Protein AF-0000000074714941 (afdb_homodimer)

Organism: Acropora cervicornis (NCBI:txid6130)

Secondary structure (DSSP, 8-state):
--HHHHHHHHHTHHHHHHH-S-HHHHHHH-TTT--HHHHHHHHHHHHHH-HHHHHHHHHHHHHTS-TTHHHHHHHHHHSTTT--HHHHHHHHHHHHHHHHHHHHHHHHHS----------HHHHHHHHHHHHHHT-/--HHHHHHHHHTHHHHHHH-S-HHHHHHH-TTT--HHHHHHHHHHHHHH-HHHHHHHHHHHHHTS-TTHHHHHHHHHHSTTT--HHHHHHHHHHHHHHHHHHHHHHHHHT----------HHHHHHHHHHHHHHT-

Radius of gyration: 30.55 Å; Cα contacts (8 Å, |Δi|>4): 232; chains: 2; bounding box: 72×49×111 Å

Nearest PDB structures (foldseek):
  5wve-assembly1_Y  TM=8.422E-01  e=6.288E-03  Homo sapiens
  5juy-assembly1_O  TM=8.309E-01  e=5.946E-03  Homo sapiens
  2lwe-assembly1_A  TM=8.256E-01  e=2.032E-02  Homo sapiens
  6bzh-assembly1_D  TM=7.801E-01  e=2.540E-02  Mus musculus
  4p4h-assembly1_C  TM=7.551E-01  e=2.149E-02  Homo sapiens

Foldseek 3Di:
DDPLLLVLCVVCLVVQLVPFQAVLVLVVQQCVWDPPVLSVVLVVCCVVPNSNRSSSSVSVSLSVTDPCSSVSSLVSCCDPVNVNPVVSVSSVVSSVVVVVVVVVVVVVVPPDPDPPDPPPVVVVVVVVVVVVVVVD/DDPLLLVLCVVCLVVQLVPFQAVLVLVVQQCVWDPPVLSVVLVVCCVVPNSNRSSSSVSVSLSVTDPCSSVSSLVSCCDPVNVNPVVSVSSVVSSVVVVVVVVV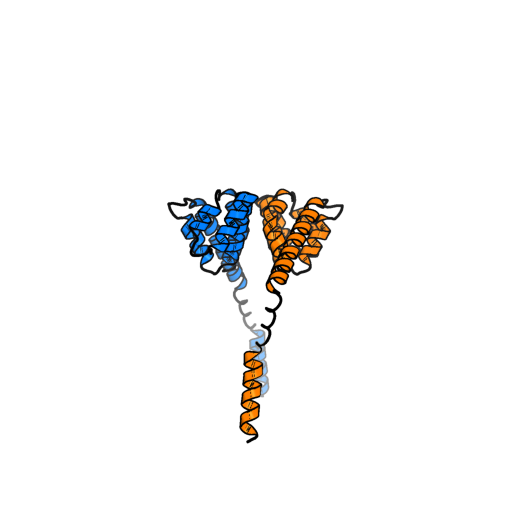VVVVVPPDPDPPPPPPVVVVVVVVVVVVVVVD

Sequence (272 aa):
MDQIHKKVLSNKTVVIMQRITNPYVLSGYLSKVFTALDKEEIEAKYKQSGATVATQHLIHLLEKRGPRAFPEFIKVLNDNTVRYEDLAFELQNEERRLRGQSDMKRARGLSPPAPKEPMTEEESRAIHHLHHIQLFMDQIHKKVLSNKTVVIMQRITNPYVLSGYLSKVFTALDKEEIEAKYKQSGATVATQHLIHLLEKRGPRAFPEFIKVLNDNTVRYEDLAFELQNEERRLRGQSDMKRARGLSPPAPKEPMTEEESRAIHHLHHIQLF

InterPro domains:
  IPR011029 Death-like domain superfamily [G3DSA:1.10.533.10] (1-106)
  IPR011029 Death-like domain superfamily [SSF47986] (1-100)
  IPR031964 Caspase recruitment domain [PF16739] (2-93)

Solvent-accessible surface area (backbone atoms only — not comparable to full-atom values): 14867 Å² total; per-residue (Å²): 72,52,67,65,58,47,50,36,48,63,74,38,42,66,59,49,32,72,64,49,73,51,46,45,67,54,43,63,72,34,58,91,68,39,51,73,70,52,42,49,50,31,38,53,35,28,75,73,63,32,34,49,56,14,30,49,48,47,51,55,55,49,56,71,30,54,67,61,34,61,61,51,50,40,53,46,26,53,30,80,88,67,62,34,45,68,57,32,48,51,50,52,50,47,41,50,51,52,50,51,50,48,49,47,52,51,52,62,68,55,57,70,75,73,73,76,73,73,79,52,66,63,59,56,46,48,53,50,50,56,57,56,56,67,74,104,72,52,68,66,59,47,47,37,49,63,74,36,43,67,61,49,32,73,65,47,74,51,45,45,66,54,43,64,72,34,57,91,68,39,53,74,68,53,44,49,51,31,37,52,34,29,75,73,64,31,34,50,55,13,30,49,49,48,52,54,54,48,55,71,31,53,67,62,33,60,61,50,51,41,53,47,26,53,30,81,88,65,61,34,44,68,58,33,49,53,49,52,51,46,42,50,53,52,50,50,51,49,49,47,52,50,53,60,68,54,56,70,75,73,72,75,71,76,78,53,67,64,60,57,47,49,53,52,53,55,57,55,59,68,74,104

pLDDT: mean 84.55, std 18.84, range [32.53, 98.69]

Structure (mmCIF, N/CA/C/O backbone):
data_AF-0000000074714941-model_v1
#
loop_
_entity.id
_entity.type
_entity.pdbx_description
1 polymer 'Caspase recruitment domain-containing protein'
#
loop_
_atom_site.group_PDB
_atom_site.id
_atom_site.type_symbol
_atom_site.label_atom_id
_atom_site.label_alt_id
_atom_site.label_comp_id
_atom_site.label_asym_id
_atom_site.label_entity_id
_atom_site.label_seq_id
_atom_site.pdbx_PDB_ins_code
_atom_site.Cartn_x
_atom_site.Cartn_y
_atom_site.Cartn_z
_atom_site.occupancy
_atom_site.B_iso_or_equiv
_atom_site.auth_seq_id
_atom_site.auth_comp_id
_atom_site.auth_asym_id
_atom_site.auth_atom_id
_atom_site.pdbx_PDB_model_num
ATOM 1 N N . MET A 1 1 ? -10.93 -9.156 -1.619 1 87.5 1 MET A N 1
ATOM 2 C CA . MET A 1 1 ? -10.008 -10 -0.866 1 87.5 1 MET A CA 1
ATOM 3 C C . MET A 1 1 ? -10.273 -9.898 0.632 1 87.5 1 MET A C 1
ATOM 5 O O . MET A 1 1 ? -10.727 -8.859 1.117 1 87.5 1 MET A O 1
ATOM 9 N N . ASP A 1 2 ? -10.031 -11.148 1.336 1 90.19 2 ASP A N 1
ATOM 10 C CA . ASP A 1 2 ? -10.188 -11.18 2.787 1 90.19 2 ASP A CA 1
ATOM 11 C C . ASP A 1 2 ? -9.328 -10.117 3.459 1 90.19 2 ASP A C 1
ATOM 13 O O . ASP A 1 2 ? -8.188 -9.875 3.051 1 90.19 2 ASP A O 1
ATOM 17 N N . GLN A 1 3 ? -9.859 -9.578 4.52 1 90 3 GLN A N 1
ATOM 18 C CA . GLN A 1 3 ? -9.195 -8.477 5.215 1 90 3 GLN A CA 1
ATOM 19 C C . GLN A 1 3 ? -7.828 -8.898 5.738 1 90 3 GLN A C 1
ATOM 21 O O . GLN A 1 3 ? -6.887 -8.102 5.75 1 90 3 GLN A O 1
ATOM 26 N N . ILE A 1 4 ? -7.738 -10.117 6.152 1 93.94 4 ILE A N 1
ATOM 27 C CA . ILE A 1 4 ? -6.477 -10.586 6.715 1 93.94 4 ILE A CA 1
ATOM 28 C C . ILE A 1 4 ? -5.402 -10.617 5.629 1 93.94 4 ILE A C 1
ATOM 30 O O . ILE A 1 4 ? -4.242 -10.289 5.887 1 93.94 4 ILE A O 1
ATOM 34 N N . HIS A 1 5 ? -5.777 -10.977 4.461 1 96.31 5 HIS A N 1
ATOM 35 C CA . HIS A 1 5 ? -4.824 -11.047 3.357 1 96.31 5 HIS A CA 1
ATOM 36 C C . HIS A 1 5 ? -4.387 -9.648 2.922 1 96.31 5 HIS A C 1
ATOM 38 O O . HIS A 1 5 ? -3.217 -9.43 2.604 1 96.31 5 HIS A O 1
ATOM 44 N N . LYS A 1 6 ? -5.297 -8.742 2.963 1 92.12 6 LYS A N 1
ATOM 45 C CA . LYS A 1 6 ? -4.945 -7.352 2.682 1 92.12 6 LYS A CA 1
ATOM 46 C C . LYS A 1 6 ? -3.939 -6.824 3.697 1 92.12 6 LYS A C 1
ATOM 48 O O . LYS A 1 6 ? -3 -6.113 3.336 1 92.12 6 LYS A O 1
ATOM 53 N N . LYS A 1 7 ? -4.148 -7.211 4.898 1 91.25 7 LYS A N 1
ATOM 54 C CA . LYS A 1 7 ? -3.248 -6.773 5.961 1 91.25 7 LYS A CA 1
ATOM 55 C C . LYS A 1 7 ? -1.862 -7.387 5.793 1 91.25 7 LYS A C 1
ATOM 57 O O . LYS A 1 7 ? -0.85 -6.723 6.023 1 91.25 7 LYS A O 1
ATOM 62 N N . VAL A 1 8 ? -1.855 -8.617 5.418 1 95.62 8 VAL A N 1
ATOM 63 C CA . VAL A 1 8 ? -0.574 -9.273 5.168 1 95.62 8 VAL A CA 1
ATOM 64 C C . VAL A 1 8 ? 0.184 -8.516 4.078 1 95.62 8 VAL A C 1
ATOM 66 O O . VAL A 1 8 ? 1.365 -8.203 4.238 1 95.62 8 VAL A O 1
ATOM 69 N N . LEU A 1 9 ? -0.499 -8.227 2.967 1 95 9 LEU A N 1
ATOM 70 C CA . LEU A 1 9 ? 0.129 -7.551 1.835 1 95 9 LEU A CA 1
ATOM 71 C C . LEU A 1 9 ? 0.59 -6.148 2.225 1 95 9 LEU A C 1
ATOM 73 O O . LEU A 1 9 ? 1.704 -5.742 1.886 1 95 9 LEU A O 1
ATOM 77 N N . SER A 1 10 ? -0.259 -5.512 2.957 1 89.62 10 SER A N 1
ATOM 78 C CA . SER A 1 10 ? 0.081 -4.16 3.389 1 89.62 10 SER A CA 1
ATOM 79 C C . SER A 1 10 ? 1.291 -4.164 4.316 1 89.62 10 SER A C 1
ATOM 81 O O . SER A 1 10 ? 2.182 -3.32 4.188 1 89.62 10 SER A O 1
ATOM 83 N N . ASN A 1 11 ? 1.375 -5.109 5.191 1 90.19 11 ASN A N 1
ATOM 84 C CA . ASN A 1 11 ? 2.469 -5.207 6.152 1 90.19 11 ASN A CA 1
ATOM 85 C C . ASN A 1 11 ? 3.779 -5.59 5.473 1 90.19 11 ASN A C 1
ATOM 87 O O . ASN A 1 11 ? 4.859 -5.238 5.953 1 90.19 11 ASN A O 1
ATOM 91 N N . LYS A 1 12 ? 3.617 -6.273 4.391 1 94.75 12 LYS A N 1
ATOM 92 C CA . LYS A 1 12 ? 4.82 -6.875 3.824 1 94.75 12 LYS A CA 1
ATOM 93 C C . LYS A 1 12 ? 5.168 -6.246 2.477 1 94.75 12 LYS A C 1
ATOM 95 O O . LYS A 1 12 ? 6.008 -6.77 1.741 1 94.75 12 LYS A O 1
ATOM 100 N N . THR A 1 13 ? 4.492 -5.145 2.238 1 94.25 13 THR A N 1
ATOM 101 C CA . THR A 1 13 ? 4.672 -4.477 0.953 1 94.25 13 THR A CA 1
ATOM 102 C C . THR A 1 13 ? 6.148 -4.195 0.692 1 94.25 13 THR A C 1
ATOM 104 O O . THR A 1 13 ? 6.66 -4.473 -0.395 1 94.25 13 THR A O 1
ATOM 107 N N . VAL A 1 14 ? 6.879 -3.742 1.674 1 93.69 14 VAL A N 1
ATOM 108 C CA . VAL A 1 14 ? 8.281 -3.375 1.521 1 93.69 14 VAL A CA 1
ATOM 109 C C . VAL A 1 14 ? 9.117 -4.625 1.237 1 93.69 14 VAL A C 1
ATOM 111 O O . VAL A 1 14 ? 9.992 -4.609 0.369 1 93.69 14 VAL A O 1
ATOM 114 N N . VAL A 1 15 ? 8.844 -5.672 1.921 1 95.19 15 VAL A N 1
ATOM 115 C CA . VAL A 1 15 ? 9.562 -6.93 1.729 1 95.19 15 VAL A CA 1
ATOM 116 C C . VAL A 1 15 ? 9.328 -7.449 0.314 1 95.19 15 VAL A C 1
ATOM 118 O O . VAL A 1 15 ? 10.266 -7.898 -0.354 1 95.19 15 VAL A O 1
ATOM 121 N N . ILE A 1 16 ? 8.094 -7.371 -0.138 1 97.75 16 ILE A N 1
ATOM 122 C CA . ILE A 1 16 ? 7.734 -7.84 -1.471 1 97.75 16 ILE A CA 1
ATOM 123 C C . ILE A 1 16 ? 8.453 -7.004 -2.525 1 97.75 16 ILE A C 1
ATOM 125 O O . ILE A 1 16 ? 9.07 -7.551 -3.443 1 97.75 16 ILE A O 1
ATOM 129 N N . MET A 1 17 ? 8.398 -5.781 -2.301 1 96.19 17 MET A N 1
ATOM 130 C CA . MET A 1 17 ? 9.031 -4.859 -3.244 1 96.19 17 MET A CA 1
ATOM 131 C C . MET A 1 17 ? 10.539 -5.082 -3.299 1 96.19 17 MET A C 1
ATOM 133 O O . MET A 1 17 ? 11.156 -4.93 -4.355 1 96.19 17 MET A O 1
ATOM 137 N N . GLN A 1 18 ? 11.18 -5.449 -2.219 1 94.44 18 GLN A N 1
ATOM 138 C CA . GLN A 1 18 ? 12.617 -5.66 -2.139 1 94.44 18 GLN A CA 1
ATOM 139 C C . GLN A 1 18 ? 13.023 -6.98 -2.785 1 94.44 18 GLN A C 1
ATOM 141 O O . GLN A 1 18 ? 14.141 -7.121 -3.285 1 94.44 18 GLN A O 1
ATOM 146 N N . ARG A 1 19 ? 12.117 -7.898 -2.865 1 96.19 19 ARG A N 1
ATOM 147 C CA . ARG A 1 19 ? 12.484 -9.25 -3.279 1 96.19 19 ARG A CA 1
ATOM 148 C C . ARG A 1 19 ? 12.109 -9.492 -4.738 1 96.19 19 ARG A C 1
ATOM 150 O O . ARG A 1 19 ? 12.836 -10.18 -5.461 1 96.19 19 ARG A O 1
ATOM 157 N N . ILE A 1 20 ? 11.008 -8.984 -5.133 1 97.25 20 ILE A N 1
ATOM 158 C CA . ILE A 1 20 ? 10.555 -9.227 -6.496 1 97.25 20 ILE A CA 1
ATOM 159 C C . ILE A 1 20 ? 11.336 -8.352 -7.465 1 97.25 20 ILE A C 1
ATOM 161 O O . ILE A 1 20 ? 11.258 -7.121 -7.402 1 97.25 20 ILE A O 1
ATOM 165 N N . THR A 1 21 ? 12.008 -9 -8.398 1 94.88 21 THR A N 1
ATOM 166 C CA . THR A 1 21 ? 12.898 -8.266 -9.289 1 94.88 21 THR A CA 1
ATOM 167 C C . THR A 1 21 ? 12.234 -8.023 -10.641 1 94.88 21 THR A C 1
ATOM 169 O O . THR A 1 21 ? 12.625 -7.117 -11.375 1 94.88 21 THR A O 1
ATOM 172 N N . ASN A 1 22 ? 11.273 -8.859 -11.031 1 96.69 22 ASN A N 1
ATOM 173 C CA . ASN A 1 22 ? 10.586 -8.68 -12.305 1 96.69 22 ASN A CA 1
ATOM 174 C C . ASN A 1 22 ? 9.086 -8.922 -12.18 1 96.69 22 ASN A C 1
ATOM 176 O O . ASN A 1 22 ? 8.594 -10 -12.523 1 96.69 22 ASN A O 1
ATOM 180 N N . PRO A 1 23 ? 8.32 -7.863 -11.758 1 97.69 23 PRO A N 1
ATOM 181 C CA . PRO A 1 23 ? 6.879 -7.992 -11.539 1 97.69 23 PRO A CA 1
ATOM 182 C C . PRO A 1 23 ? 6.113 -8.32 -12.82 1 97.69 23 PRO A C 1
ATOM 184 O O . PRO A 1 23 ? 5.051 -8.945 -12.766 1 97.69 23 PRO A O 1
ATOM 187 N N . TYR A 1 24 ? 6.688 -7.93 -13.93 1 97.06 24 TYR A N 1
ATOM 188 C CA . TYR A 1 24 ? 6.023 -8.242 -15.195 1 97.06 24 TYR A CA 1
ATOM 189 C C . TYR A 1 24 ? 6.023 -9.742 -15.453 1 97.06 24 TYR A C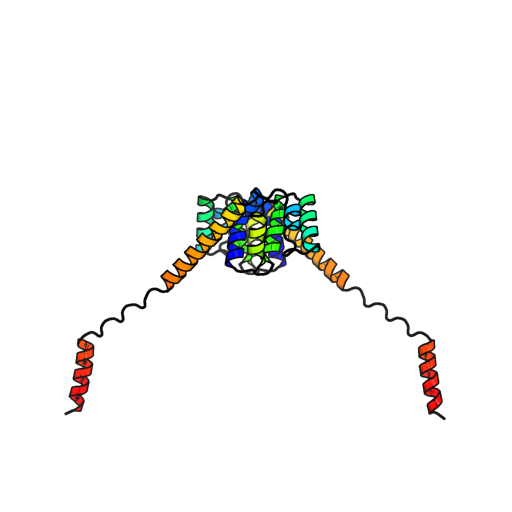 1
ATOM 191 O O . TYR A 1 24 ? 4.984 -10.328 -15.766 1 97.06 24 TYR A O 1
ATOM 199 N N . VAL A 1 25 ? 7.152 -10.375 -15.383 1 96.75 25 VAL A N 1
ATOM 200 C CA . VAL A 1 25 ? 7.254 -11.82 -15.57 1 96.75 25 VAL A CA 1
ATOM 201 C C . VAL A 1 25 ? 6.379 -12.539 -14.539 1 96.75 25 VAL A C 1
ATOM 203 O O . VAL A 1 25 ? 5.66 -13.484 -14.883 1 96.75 25 VAL A O 1
ATOM 206 N N . LEU A 1 26 ? 6.438 -12.102 -13.312 1 98 26 LEU A N 1
ATOM 207 C CA . LEU A 1 26 ? 5.637 -12.711 -12.258 1 98 26 LEU A CA 1
ATOM 208 C C . LEU A 1 26 ? 4.148 -12.617 -12.586 1 98 26 LEU A C 1
ATOM 210 O O . LEU A 1 26 ? 3.408 -13.586 -12.383 1 98 26 LEU A O 1
ATOM 214 N N . SER A 1 27 ? 3.689 -11.461 -13.07 1 98.06 27 SER A N 1
ATOM 215 C CA . SER A 1 27 ? 2.281 -11.281 -13.398 1 98.06 27 SER A CA 1
ATOM 216 C C . SER A 1 27 ? 1.831 -12.266 -14.469 1 98.06 27 SER A C 1
ATOM 218 O O . SER A 1 27 ? 0.665 -12.664 -14.5 1 98.06 27 SER A O 1
ATOM 220 N N . GLY A 1 28 ? 2.762 -12.617 -15.305 1 97.25 28 GLY A N 1
ATOM 221 C CA . GLY A 1 28 ? 2.471 -13.617 -16.312 1 97.25 28 GLY A CA 1
ATOM 222 C C . GLY A 1 28 ? 2.047 -14.953 -15.734 1 97.25 28 GLY A C 1
ATOM 223 O O . GLY A 1 28 ? 1.239 -15.672 -16.328 1 97.25 28 GLY A O 1
ATOM 224 N N . TYR A 1 29 ? 2.572 -15.305 -14.633 1 97.31 29 TYR A N 1
ATOM 225 C CA . TYR A 1 29 ? 2.244 -16.562 -13.961 1 97.31 29 TYR A CA 1
ATOM 226 C C . TYR A 1 29 ? 0.931 -16.438 -13.195 1 97.31 29 TYR A C 1
ATOM 228 O O . TYR A 1 29 ? 0.359 -17.438 -12.773 1 97.31 29 TYR A O 1
ATOM 236 N N . LEU A 1 30 ? 0.403 -15.227 -13.062 1 97.62 30 LEU A N 1
ATOM 237 C CA . LEU A 1 30 ? -0.808 -14.961 -12.289 1 97.62 30 LEU A CA 1
ATOM 238 C C . LEU A 1 30 ? -1.99 -14.695 -13.219 1 97.62 30 LEU A C 1
ATOM 240 O O . LEU A 1 30 ? -2.768 -13.766 -12.984 1 97.62 30 LEU A O 1
ATOM 244 N N . SER A 1 31 ? -2.152 -15.516 -14.18 1 96.25 31 SER A N 1
ATOM 245 C CA . SER A 1 31 ? -3.174 -15.328 -15.203 1 96.25 31 SER A CA 1
ATOM 246 C C . SER A 1 31 ? -4.57 -15.578 -14.648 1 96.25 31 SER A C 1
ATOM 248 O O . SER A 1 31 ? -5.562 -15.094 -15.195 1 96.25 31 SER A O 1
ATOM 250 N N . LYS A 1 32 ? -4.656 -16.281 -13.586 1 96.69 32 LYS A N 1
ATOM 251 C CA . LYS A 1 32 ? -5.941 -16.516 -12.938 1 96.69 32 LYS A CA 1
ATOM 252 C C . LYS A 1 32 ? -6.395 -15.297 -12.141 1 96.69 32 LYS A C 1
ATOM 254 O O . LYS A 1 32 ? -7.566 -15.188 -11.773 1 96.69 32 LYS A O 1
ATOM 259 N N . VAL A 1 33 ? -5.516 -14.43 -11.906 1 97.56 33 VAL A N 1
ATOM 260 C CA . VAL A 1 33 ? -5.773 -13.289 -11.031 1 97.56 33 VAL A CA 1
ATOM 261 C C . VAL A 1 33 ? -5.789 -12.008 -11.859 1 97.56 33 VAL A C 1
ATOM 263 O O . VAL A 1 33 ? -6.637 -11.133 -11.648 1 97.56 33 VAL A O 1
ATOM 266 N N . PHE A 1 34 ? -4.84 -11.93 -12.766 1 97.88 34 PHE A N 1
ATOM 267 C CA . PHE A 1 34 ? -4.668 -10.711 -13.539 1 97.88 34 PHE A CA 1
ATOM 268 C C . PHE A 1 34 ? -5.148 -10.898 -14.969 1 97.88 34 PHE A C 1
ATOM 270 O O . PHE A 1 34 ? -4.863 -11.922 -15.594 1 97.88 34 PHE A O 1
ATOM 277 N N . THR A 1 35 ? -5.812 -9.906 -15.453 1 97.12 35 THR A N 1
ATOM 278 C CA . THR A 1 35 ? -6.199 -9.883 -16.859 1 97.12 35 THR A CA 1
ATOM 279 C C . THR A 1 35 ? -5.035 -9.422 -17.734 1 97.12 35 THR A C 1
ATOM 281 O O . THR A 1 35 ? -3.984 -9.031 -17.219 1 97.12 35 THR A O 1
ATOM 284 N N . ALA A 1 36 ? -5.266 -9.5 -19.109 1 97.44 36 ALA A N 1
ATOM 285 C CA . ALA A 1 36 ? -4.258 -9.008 -20.047 1 97.44 36 ALA A CA 1
ATOM 286 C C . ALA A 1 36 ? -4.016 -7.512 -19.859 1 97.44 36 ALA A C 1
ATOM 288 O O . ALA A 1 36 ? -2.879 -7.043 -19.969 1 97.44 36 ALA A O 1
ATOM 289 N N . LEU A 1 37 ? -5.066 -6.801 -19.594 1 96.56 37 LEU A N 1
ATOM 290 C CA . LEU A 1 37 ? -4.953 -5.363 -19.391 1 96.56 37 LEU A CA 1
ATOM 291 C C . LEU A 1 37 ? -4.137 -5.055 -18.141 1 96.56 37 LEU A C 1
ATOM 293 O O . LEU A 1 37 ? -3.314 -4.137 -18.141 1 96.56 37 LEU A O 1
ATOM 297 N N . ASP A 1 38 ? -4.352 -5.828 -17.078 1 97.38 38 ASP A N 1
ATOM 298 C CA . ASP A 1 38 ? -3.576 -5.664 -15.852 1 97.38 38 ASP A CA 1
ATOM 299 C C . ASP A 1 38 ? -2.086 -5.859 -16.109 1 97.38 38 ASP A C 1
ATOM 301 O O . ASP A 1 38 ? -1.26 -5.062 -15.656 1 97.38 38 ASP A O 1
ATOM 305 N N . LYS A 1 39 ? -1.793 -6.863 -16.797 1 98.31 39 LYS A N 1
ATOM 306 C CA . LYS A 1 39 ? -0.403 -7.211 -17.078 1 98.31 39 LYS A CA 1
ATOM 307 C C . LYS A 1 39 ? 0.278 -6.133 -17.906 1 98.31 39 LYS A C 1
ATOM 309 O O . LYS A 1 39 ? 1.454 -5.828 -17.703 1 98.31 39 LYS A O 1
ATOM 314 N N . GLU A 1 40 ? -0.426 -5.621 -18.812 1 98 40 GLU A N 1
ATOM 315 C CA . GLU A 1 40 ? 0.101 -4.527 -19.625 1 98 40 GLU A CA 1
ATOM 316 C C . GLU A 1 40 ? 0.411 -3.307 -18.766 1 98 40 GLU A C 1
ATOM 318 O O . GLU A 1 40 ? 1.421 -2.633 -18.984 1 98 40 GLU A O 1
ATOM 323 N N . GLU A 1 41 ? -0.495 -3.084 -17.906 1 96.38 41 GLU A N 1
ATOM 324 C CA . GLU A 1 41 ? -0.294 -1.962 -17 1 96.38 41 GLU A CA 1
ATOM 325 C C . GLU A 1 41 ? 0.947 -2.166 -16.141 1 96.38 41 GLU A C 1
ATOM 327 O O . GLU A 1 41 ? 1.728 -1.235 -15.93 1 96.38 41 GLU A O 1
ATOM 332 N N . ILE A 1 42 ? 1.16 -3.334 -15.555 1 98.12 42 ILE A N 1
ATOM 333 C CA . ILE A 1 42 ? 2.32 -3.662 -14.734 1 98.12 42 ILE A CA 1
ATOM 334 C C . ILE A 1 42 ? 3.596 -3.529 -15.562 1 98.12 42 ILE A C 1
ATOM 336 O O . ILE A 1 42 ? 4.594 -2.979 -15.094 1 98.12 42 ILE A O 1
ATOM 340 N N . GLU A 1 43 ? 3.516 -3.99 -16.797 1 98.25 43 GLU A N 1
ATOM 341 C CA . GLU A 1 43 ? 4.656 -3.885 -17.703 1 98.25 43 GLU A CA 1
ATOM 342 C C . GLU A 1 43 ? 5.023 -2.426 -17.969 1 98.25 43 GLU A C 1
ATOM 344 O O . GLU A 1 43 ? 6.199 -2.061 -17.938 1 98.25 43 GLU A O 1
ATOM 349 N N . ALA A 1 44 ? 4.012 -1.648 -18.281 1 97.5 44 ALA A N 1
ATOM 350 C CA . ALA A 1 44 ? 4.246 -0.232 -18.547 1 97.5 44 ALA A CA 1
ATOM 351 C C . ALA A 1 44 ? 4.906 0.451 -17.344 1 97.5 44 ALA A C 1
ATOM 353 O O . ALA A 1 44 ? 5.855 1.223 -17.516 1 97.5 44 ALA A O 1
ATOM 354 N N . LYS A 1 45 ? 4.426 0.127 -16.203 1 95.69 45 LYS A N 1
ATOM 355 C CA . LYS A 1 45 ? 5 0.707 -14.992 1 95.69 45 LYS A CA 1
ATOM 356 C C . LYS A 1 45 ? 6.434 0.23 -14.781 1 95.69 45 LYS A C 1
ATOM 358 O O . LYS A 1 45 ? 7.293 1.001 -14.344 1 95.69 45 LYS A O 1
ATOM 363 N N . TYR A 1 46 ? 6.652 -1.016 -15.031 1 97.5 46 TYR A N 1
ATOM 364 C CA . TYR A 1 46 ? 7.988 -1.587 -14.898 1 97.5 46 TYR A CA 1
ATOM 365 C C . TYR A 1 46 ? 8.984 -0.862 -15.789 1 97.5 46 TYR A C 1
ATOM 367 O O . TYR A 1 46 ? 10.078 -0.496 -15.344 1 97.5 46 TYR A O 1
ATOM 375 N N . LYS A 1 47 ? 8.617 -0.666 -17 1 97.75 47 LYS A N 1
ATOM 376 C CA . LYS A 1 47 ? 9.477 -0.019 -17.984 1 97.75 47 LYS A CA 1
ATOM 377 C C . LYS A 1 47 ? 9.711 1.447 -17.641 1 97.75 47 LYS A C 1
ATOM 379 O O . LYS A 1 47 ? 10.82 1.963 -17.812 1 97.75 47 LYS A O 1
ATOM 384 N N . GLN A 1 48 ? 8.68 2.049 -17.125 1 95.06 48 GLN A N 1
ATOM 385 C CA . GLN A 1 48 ? 8.719 3.49 -16.891 1 95.06 48 GLN A CA 1
ATOM 386 C C . GLN A 1 48 ? 9.367 3.822 -15.555 1 95.06 48 GLN A C 1
ATOM 388 O O . GLN A 1 48 ? 10.055 4.836 -15.422 1 95.06 48 GLN A O 1
ATOM 393 N N . SER A 1 49 ? 9.094 2.975 -14.594 1 94.62 49 SER A N 1
ATOM 394 C CA . SER A 1 49 ? 9.43 3.41 -13.242 1 94.62 49 SER A CA 1
ATOM 395 C C . SER A 1 49 ? 10.242 2.352 -12.508 1 94.62 49 SER A C 1
ATOM 397 O O . SER A 1 49 ? 10.648 2.557 -11.359 1 94.62 49 SER A O 1
ATOM 399 N N . GLY A 1 50 ? 10.445 1.184 -13.094 1 95.44 50 GLY A N 1
ATOM 400 C CA . GLY A 1 50 ? 11.305 0.17 -12.5 1 95.44 50 GLY A CA 1
ATOM 401 C C . GLY A 1 50 ? 10.531 -0.876 -11.719 1 95.44 50 GLY A C 1
ATOM 402 O O . GLY A 1 50 ? 9.305 -0.821 -11.641 1 95.44 50 GLY A O 1
ATOM 403 N N . ALA A 1 51 ? 11.195 -1.834 -11.133 1 97.06 51 ALA A N 1
ATOM 404 C CA . ALA A 1 51 ? 10.633 -3.029 -10.508 1 97.06 51 ALA A CA 1
ATOM 405 C C . ALA A 1 51 ? 9.875 -2.676 -9.234 1 97.06 51 ALA A C 1
ATOM 407 O O . ALA A 1 51 ? 8.789 -3.203 -8.984 1 97.06 51 ALA A O 1
ATOM 408 N N . THR A 1 52 ? 10.445 -1.768 -8.477 1 95.94 52 THR A N 1
ATOM 409 C CA . THR A 1 52 ? 9.875 -1.442 -7.176 1 95.94 52 THR A CA 1
ATOM 410 C C . THR A 1 52 ? 8.484 -0.831 -7.336 1 95.94 52 THR A C 1
ATOM 412 O O . THR A 1 52 ? 7.527 -1.289 -6.711 1 95.94 52 THR A O 1
ATOM 415 N N . VAL A 1 53 ? 8.312 0.123 -8.18 1 93.75 53 VAL A N 1
ATOM 416 C CA . VAL A 1 53 ? 7.039 0.805 -8.406 1 93.75 53 VAL A CA 1
ATOM 417 C C . VAL A 1 53 ? 6.055 -0.149 -9.078 1 93.75 53 VAL A C 1
ATOM 419 O O . VAL A 1 53 ? 4.871 -0.176 -8.727 1 93.75 53 VAL A O 1
ATOM 422 N N . ALA A 1 54 ? 6.527 -0.868 -10.016 1 97.25 54 ALA A N 1
ATOM 423 C CA . ALA A 1 54 ? 5.66 -1.819 -10.703 1 97.25 54 ALA A CA 1
ATOM 424 C C . ALA A 1 54 ? 5.164 -2.902 -9.75 1 97.25 54 ALA A C 1
ATOM 426 O O . ALA A 1 54 ? 4.027 -3.367 -9.867 1 97.25 54 ALA A O 1
ATOM 427 N N . THR A 1 55 ? 6.039 -3.311 -8.828 1 97.81 55 THR A N 1
ATOM 428 C CA . THR A 1 55 ? 5.645 -4.301 -7.836 1 97.81 55 THR A CA 1
ATOM 429 C C . THR A 1 55 ? 4.59 -3.729 -6.895 1 97.81 55 THR A C 1
ATOM 431 O O . THR A 1 55 ? 3.643 -4.422 -6.516 1 97.81 55 THR A O 1
ATOM 434 N N . GLN A 1 56 ? 4.766 -2.514 -6.508 1 95 56 GLN A N 1
ATOM 435 C CA . GLN A 1 56 ? 3.736 -1.849 -5.715 1 95 56 GLN A CA 1
ATOM 436 C C . GLN A 1 56 ? 2.387 -1.874 -6.426 1 95 56 GLN A C 1
ATOM 438 O O . GLN A 1 56 ? 1.354 -2.123 -5.801 1 95 56 GLN A O 1
ATOM 443 N N . HIS A 1 57 ? 2.443 -1.572 -7.648 1 95.38 57 HIS A N 1
ATOM 444 C CA . HIS A 1 57 ? 1.207 -1.573 -8.422 1 95.38 57 HIS A CA 1
ATOM 445 C C . HIS A 1 57 ? 0.615 -2.977 -8.516 1 95.38 57 HIS A C 1
ATOM 447 O O . HIS A 1 57 ? -0.604 -3.145 -8.438 1 95.38 57 HIS A O 1
ATOM 453 N N . LEU A 1 58 ? 1.461 -3.922 -8.734 1 97.62 58 LEU A N 1
ATOM 454 C CA . LEU A 1 58 ? 1.024 -5.312 -8.742 1 97.62 58 LEU A CA 1
ATOM 455 C C . LEU A 1 58 ? 0.306 -5.668 -7.445 1 97.62 58 LEU A C 1
ATOM 457 O O . LEU A 1 58 ? -0.771 -6.266 -7.473 1 97.62 58 LEU A O 1
ATOM 461 N N . ILE A 1 59 ? 0.882 -5.262 -6.316 1 96.06 59 ILE A N 1
ATOM 462 C CA . ILE A 1 59 ? 0.28 -5.52 -5.016 1 96.06 59 ILE A CA 1
ATOM 463 C C . ILE A 1 59 ? -1.077 -4.824 -4.926 1 96.06 59 ILE A C 1
ATOM 465 O O . ILE A 1 59 ? -2.055 -5.414 -4.461 1 96.06 59 ILE A O 1
ATOM 469 N N . HIS A 1 60 ? -1.114 -3.611 -5.391 1 92.19 60 HIS A N 1
ATOM 470 C CA . HIS A 1 60 ? -2.359 -2.852 -5.395 1 92.19 60 HIS A CA 1
ATOM 471 C C . HIS A 1 60 ? -3.443 -3.572 -6.188 1 92.19 60 HIS A C 1
ATOM 473 O O . HIS A 1 60 ? -4.586 -3.668 -5.738 1 92.19 60 HIS A O 1
ATOM 479 N N . LEU A 1 61 ? -3.133 -4.047 -7.352 1 94.88 61 LEU A N 1
ATOM 480 C CA . LEU A 1 61 ? -4.09 -4.777 -8.172 1 94.88 61 LEU A CA 1
ATOM 481 C C . LEU A 1 61 ? -4.535 -6.059 -7.477 1 94.88 61 LEU A C 1
ATOM 483 O O . LEU A 1 61 ? -5.711 -6.426 -7.531 1 94.88 61 LEU A O 1
ATOM 487 N N . LEU A 1 62 ? -3.627 -6.703 -6.887 1 96.44 62 LEU A N 1
ATOM 488 C CA . LEU A 1 62 ? -3.891 -7.965 -6.199 1 96.44 62 LEU A CA 1
ATOM 489 C C . LEU A 1 62 ? -4.926 -7.773 -5.098 1 96.44 62 LEU A C 1
ATOM 491 O O . LEU A 1 62 ? -5.824 -8.602 -4.934 1 96.44 62 LEU A O 1
ATOM 495 N N . GLU A 1 63 ? -4.832 -6.672 -4.355 1 91.5 63 GLU A N 1
ATOM 496 C CA . GLU A 1 63 ? -5.719 -6.383 -3.23 1 91.5 63 GLU A CA 1
ATOM 497 C C . GLU A 1 63 ? -7.148 -6.125 -3.705 1 91.5 63 GLU A C 1
ATOM 499 O O . GLU A 1 63 ? -8.094 -6.23 -2.926 1 91.5 63 GLU A O 1
ATOM 504 N N . LYS A 1 64 ? -7.223 -5.746 -4.953 1 90.31 64 LYS A N 1
ATOM 505 C CA . LYS A 1 64 ? -8.539 -5.402 -5.492 1 90.31 64 LYS A CA 1
ATOM 506 C C . LYS A 1 64 ? -9.219 -6.621 -6.102 1 90.31 64 LYS A C 1
ATOM 508 O O . LYS A 1 64 ? -10.383 -6.551 -6.512 1 90.31 64 LYS A O 1
ATOM 513 N N . ARG A 1 65 ? -8.531 -7.691 -6.082 1 93.19 65 ARG A N 1
ATOM 514 C CA . ARG A 1 65 ? -9.078 -8.898 -6.691 1 93.19 65 ARG A CA 1
ATOM 515 C C . ARG A 1 65 ? -9.805 -9.75 -5.66 1 93.19 65 ARG A C 1
ATOM 517 O O . ARG A 1 65 ? -9.883 -9.391 -4.484 1 93.19 65 ARG A O 1
ATOM 524 N N . GLY A 1 66 ? -10.367 -10.812 -5.973 1 90.88 66 GLY A N 1
ATOM 525 C CA . GLY A 1 66 ? -11.211 -11.648 -5.133 1 90.88 66 GLY A CA 1
ATOM 526 C C . GLY A 1 66 ? -10.438 -12.445 -4.109 1 90.88 66 GLY A C 1
ATOM 527 O O . GLY A 1 66 ? -9.211 -12.352 -4.039 1 90.88 66 GLY A O 1
ATOM 528 N N . PRO A 1 67 ? -11.148 -13.227 -3.301 1 93.88 67 PRO A N 1
ATOM 529 C CA . PRO A 1 67 ? -10.562 -13.953 -2.172 1 93.88 67 PRO A CA 1
ATOM 530 C C . PRO A 1 67 ? -9.562 -15.031 -2.611 1 93.88 67 PRO A C 1
ATOM 532 O O . PRO A 1 67 ? -8.742 -15.477 -1.809 1 93.88 67 PRO A O 1
ATOM 535 N N . ARG A 1 68 ? -9.633 -15.383 -3.82 1 94.88 68 ARG A N 1
ATOM 536 C CA . ARG A 1 68 ? -8.719 -16.422 -4.285 1 94.88 68 ARG A CA 1
ATOM 537 C C . ARG A 1 68 ? -7.383 -15.836 -4.719 1 94.88 68 ARG A C 1
ATOM 539 O O . ARG A 1 68 ? -6.414 -16.562 -4.93 1 94.88 68 ARG A O 1
ATOM 546 N N . ALA A 1 69 ? -7.238 -14.547 -4.785 1 97.75 69 ALA A N 1
ATOM 547 C CA . ALA A 1 69 ? -6.059 -13.898 -5.344 1 97.75 69 ALA A CA 1
ATOM 548 C C . ALA A 1 69 ? -4.828 -14.148 -4.477 1 97.75 69 ALA A C 1
ATOM 550 O O . ALA A 1 69 ? -3.756 -14.477 -4.992 1 97.75 69 ALA A O 1
ATOM 551 N N . PHE A 1 70 ? -5.012 -14.094 -3.186 1 98.19 70 PHE A N 1
ATOM 552 C CA . PHE A 1 70 ? -3.869 -14.25 -2.295 1 98.19 70 PHE A CA 1
ATOM 553 C C . PHE A 1 70 ? -3.365 -15.688 -2.312 1 98.19 70 PHE A C 1
ATOM 555 O O . PHE A 1 70 ? -2.178 -15.938 -2.541 1 98.19 70 PHE A O 1
ATOM 562 N N . PRO A 1 71 ? -4.238 -16.688 -2.197 1 97.75 71 PRO A N 1
ATOM 563 C CA . PRO A 1 71 ? -3.762 -18.078 -2.303 1 97.75 71 PRO A CA 1
ATOM 564 C C . PRO A 1 71 ? -3.084 -18.359 -3.641 1 97.75 71 PRO A C 1
ATOM 566 O O . PRO A 1 71 ? -2.088 -19.094 -3.688 1 97.75 71 PRO A O 1
ATOM 569 N N . GLU A 1 72 ? -3.582 -17.828 -4.672 1 98.06 72 GLU A N 1
ATOM 570 C CA . GLU A 1 72 ? -2.963 -18.031 -5.98 1 98.06 72 GLU A CA 1
ATOM 571 C C . GLU A 1 72 ? -1.582 -17.391 -6.039 1 98.06 72 GLU A C 1
ATOM 573 O O . GLU A 1 72 ? -0.658 -17.938 -6.641 1 98.06 72 GLU A O 1
ATOM 578 N N . PHE A 1 73 ? -1.45 -16.188 -5.43 1 98.69 73 PHE A N 1
ATOM 579 C CA . PHE A 1 73 ? -0.172 -15.5 -5.336 1 98.69 73 PHE A CA 1
ATOM 580 C C . PHE A 1 73 ? 0.85 -16.344 -4.586 1 98.69 73 PHE A C 1
ATOM 582 O O . PHE A 1 73 ? 1.979 -16.516 -5.047 1 98.69 73 PHE A O 1
ATOM 589 N N . ILE A 1 74 ? 0.422 -16.938 -3.555 1 98.44 74 ILE A N 1
ATOM 590 C CA . ILE A 1 74 ? 1.288 -17.797 -2.748 1 98.44 74 ILE A CA 1
ATOM 591 C C . ILE A 1 74 ? 1.704 -19.016 -3.559 1 98.44 74 ILE A C 1
ATOM 593 O O . ILE A 1 74 ? 2.875 -19.406 -3.551 1 98.44 74 ILE A O 1
ATOM 597 N N . LYS A 1 75 ? 0.733 -19.594 -4.207 1 98.06 75 LYS A N 1
ATOM 598 C CA . LYS A 1 75 ? 1.007 -20.766 -5.035 1 98.06 75 LYS A CA 1
ATOM 599 C C . LYS A 1 75 ? 2.062 -20.453 -6.094 1 98.06 75 LYS A C 1
ATOM 601 O O . LYS A 1 75 ? 2.994 -21.234 -6.297 1 98.06 75 LYS A O 1
ATOM 606 N N . VAL A 1 76 ? 1.925 -19.297 -6.711 1 97.94 76 VAL A N 1
ATOM 607 C CA . VAL A 1 76 ? 2.834 -18.906 -7.781 1 97.94 76 VAL A CA 1
ATOM 608 C C . VAL A 1 76 ? 4.227 -18.656 -7.207 1 97.94 76 VAL A C 1
ATOM 610 O O . VAL A 1 76 ? 5.234 -19.031 -7.812 1 97.94 76 VAL A O 1
ATOM 613 N N . LEU A 1 77 ? 4.309 -18.016 -6.059 1 97.88 77 LEU A N 1
ATOM 614 C CA . LEU A 1 77 ? 5.594 -17.734 -5.426 1 97.88 77 LEU A CA 1
ATOM 615 C C . LEU A 1 77 ? 6.336 -19.016 -5.098 1 97.88 77 LEU A C 1
ATOM 617 O O . LEU A 1 77 ? 7.566 -19.062 -5.141 1 97.88 77 LEU A O 1
ATOM 621 N N . ASN A 1 78 ? 5.551 -20.078 -4.867 1 96.31 78 ASN A N 1
ATOM 622 C CA . ASN A 1 78 ? 6.125 -21.359 -4.465 1 96.31 78 ASN A CA 1
ATOM 623 C C . ASN A 1 78 ? 6.48 -22.219 -5.676 1 96.31 78 ASN A C 1
ATOM 625 O O . ASN A 1 78 ? 7.164 -23.234 -5.543 1 96.31 78 ASN A O 1
ATOM 629 N N . ASP A 1 79 ? 6.039 -21.75 -6.758 1 94.38 79 ASP A N 1
ATOM 630 C CA . ASP A 1 79 ? 6.285 -22.516 -7.965 1 94.38 79 ASP A CA 1
ATOM 631 C C . ASP A 1 79 ? 7.781 -22.641 -8.242 1 94.38 79 ASP A C 1
ATOM 633 O O . ASP A 1 79 ? 8.531 -21.672 -8.078 1 94.38 79 ASP A O 1
ATOM 637 N N . ASN A 1 80 ? 8.203 -23.75 -8.68 1 91.56 80 ASN A N 1
ATOM 638 C CA . ASN A 1 80 ? 9.617 -24.047 -8.906 1 91.56 80 ASN A CA 1
ATOM 639 C C . ASN A 1 80 ? 10.211 -23.172 -10.008 1 91.56 80 ASN A C 1
ATOM 641 O O . ASN A 1 80 ? 11.422 -22.953 -10.047 1 91.56 80 ASN A O 1
ATOM 645 N N . THR A 1 81 ? 9.43 -22.75 -10.867 1 90.88 81 THR A N 1
ATOM 646 C CA . THR A 1 81 ? 9.891 -21.906 -11.961 1 90.88 81 THR A CA 1
ATOM 647 C C . THR A 1 81 ? 10.133 -20.469 -11.469 1 90.88 81 THR A C 1
ATOM 649 O O . THR A 1 81 ? 11.07 -19.812 -11.922 1 90.88 81 THR A O 1
ATOM 652 N N . VAL A 1 82 ? 9.43 -19.984 -10.5 1 89.94 82 VAL A N 1
ATOM 653 C CA . VAL A 1 82 ? 9.469 -18.609 -10.008 1 89.94 82 VAL A CA 1
ATOM 654 C C . VAL A 1 82 ? 10.477 -18.5 -8.867 1 89.94 82 VAL A C 1
ATOM 656 O O . VAL A 1 82 ? 11.211 -17.516 -8.781 1 89.94 82 VAL A O 1
ATOM 659 N N . ARG A 1 83 ? 10.469 -19.422 -7.996 1 91.75 83 ARG A N 1
ATOM 660 C CA . ARG A 1 83 ? 11.461 -19.625 -6.945 1 91.75 83 ARG A CA 1
ATOM 661 C C . ARG A 1 83 ? 11.445 -18.469 -5.949 1 91.75 83 ARG A C 1
ATOM 663 O O . ARG A 1 83 ? 12.484 -17.875 -5.652 1 91.75 83 ARG A O 1
ATOM 670 N N . TYR A 1 84 ? 10.344 -18.047 -5.438 1 96.75 84 TYR A N 1
ATOM 671 C CA . TYR A 1 84 ? 10.211 -17.094 -4.344 1 96.75 84 TYR A CA 1
ATOM 672 C C . TYR A 1 84 ? 9.625 -17.766 -3.104 1 96.75 84 TYR A C 1
ATOM 674 O O . TYR A 1 84 ? 8.773 -17.188 -2.42 1 96.75 84 TYR A O 1
ATOM 682 N N . GLU A 1 85 ? 10.047 -18.953 -2.844 1 96.5 85 GLU A N 1
ATOM 683 C CA . GLU A 1 85 ? 9.492 -19.719 -1.733 1 96.5 85 GLU A CA 1
ATOM 684 C C . GLU A 1 85 ? 9.734 -19.016 -0.4 1 96.5 85 GLU A C 1
ATOM 686 O O . GLU A 1 85 ? 8.922 -19.125 0.519 1 96.5 85 GLU A O 1
ATOM 691 N N . ASP A 1 86 ? 10.875 -18.391 -0.256 1 96.94 86 ASP A N 1
ATOM 692 C CA . ASP A 1 86 ? 11.164 -17.672 0.98 1 96.94 86 ASP A CA 1
AT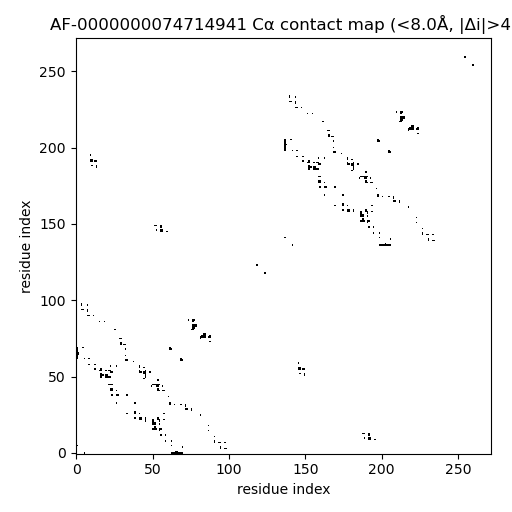OM 693 C C . ASP A 1 86 ? 10.18 -16.531 1.202 1 96.94 86 ASP A C 1
ATOM 695 O O . ASP A 1 86 ? 9.75 -16.281 2.332 1 96.94 86 ASP A O 1
ATOM 699 N N . LEU A 1 87 ? 9.922 -15.867 0.173 1 98 87 LEU A N 1
ATOM 700 C CA . LEU A 1 87 ? 8.945 -14.789 0.261 1 98 87 LEU A CA 1
ATOM 701 C C . LEU A 1 87 ? 7.562 -15.328 0.606 1 98 87 LEU A C 1
ATOM 703 O O . LEU A 1 87 ? 6.855 -14.758 1.439 1 98 87 LEU A O 1
ATOM 707 N N . ALA A 1 88 ? 7.148 -16.422 -0.075 1 98.06 88 ALA A N 1
ATOM 708 C CA . ALA A 1 88 ? 5.879 -17.062 0.243 1 98.06 88 ALA A CA 1
ATOM 709 C C . ALA A 1 88 ? 5.801 -17.422 1.725 1 98.06 88 ALA A C 1
ATOM 711 O O . ALA A 1 88 ? 4.781 -17.188 2.373 1 98.06 88 ALA A O 1
ATOM 712 N N . PHE A 1 89 ? 6.891 -17.969 2.172 1 97.88 89 PHE A N 1
ATOM 713 C CA . PHE A 1 89 ? 6.973 -18.359 3.572 1 97.88 89 PHE A CA 1
ATOM 714 C C . PHE A 1 89 ? 6.805 -17.156 4.488 1 97.88 89 PHE A C 1
ATOM 716 O O . PHE A 1 89 ? 6.078 -17.219 5.48 1 97.88 89 PHE A O 1
ATOM 723 N N . GLU A 1 90 ? 7.418 -16.078 4.207 1 97.25 90 GLU A N 1
ATOM 724 C CA . GLU A 1 90 ? 7.316 -14.859 5.008 1 97.25 90 GLU A CA 1
ATOM 725 C C . GLU A 1 90 ? 5.887 -14.336 5.039 1 97.25 90 GLU A C 1
ATOM 727 O O . GLU A 1 90 ? 5.406 -13.883 6.082 1 97.25 90 GLU A O 1
ATOM 732 N N . LEU A 1 91 ? 5.234 -14.367 3.936 1 97.94 91 LEU A N 1
ATOM 733 C CA . LEU A 1 91 ? 3.854 -13.898 3.854 1 97.94 91 LEU A CA 1
ATOM 734 C C . LEU A 1 91 ? 2.926 -14.805 4.66 1 97.94 91 LEU A C 1
ATOM 736 O O . LEU A 1 91 ? 2.051 -14.312 5.379 1 97.94 91 LEU A O 1
ATOM 740 N N . GLN A 1 92 ? 3.129 -16.047 4.508 1 97.56 92 GLN A N 1
ATOM 741 C CA . GLN A 1 92 ? 2.305 -17.016 5.234 1 97.56 92 GLN A CA 1
ATOM 742 C C . GLN A 1 92 ? 2.535 -16.906 6.742 1 97.56 92 GLN A C 1
ATOM 744 O O . GLN A 1 92 ? 1.607 -17.094 7.531 1 97.56 92 GLN A O 1
ATOM 749 N N . ASN A 1 93 ? 3.76 -16.719 7.145 1 97.19 93 ASN A N 1
ATOM 750 C CA . ASN A 1 93 ? 4.047 -16.5 8.562 1 97.19 93 ASN A CA 1
ATOM 751 C C . ASN A 1 93 ? 3.354 -15.25 9.094 1 97.19 93 ASN A C 1
ATOM 753 O O . ASN A 1 93 ? 2.881 -15.234 10.227 1 97.19 93 ASN A O 1
ATOM 757 N N . GLU A 1 94 ? 3.412 -14.219 8.305 1 96.19 94 GLU A N 1
ATOM 758 C CA . GLU A 1 94 ? 2.695 -13.016 8.703 1 96.19 94 GLU A CA 1
ATOM 759 C C . GLU A 1 94 ? 1.204 -13.289 8.875 1 96.19 94 GLU A C 1
ATOM 761 O O . GLU A 1 94 ? 0.575 -12.766 9.797 1 96.19 94 GLU A O 1
ATOM 766 N N . GLU A 1 95 ? 0.621 -14.039 7.996 1 96.25 95 GLU A N 1
ATOM 767 C CA . GLU A 1 95 ? -0.788 -14.406 8.109 1 96.25 95 GLU A CA 1
ATOM 768 C C . GLU A 1 95 ? -1.065 -15.141 9.414 1 96.25 95 GLU A C 1
ATOM 770 O O . GLU A 1 95 ? -2.059 -14.859 10.094 1 96.25 95 GLU A O 1
ATOM 775 N N . ARG A 1 96 ? -0.232 -16.094 9.688 1 95.88 96 ARG A N 1
ATOM 776 C CA . ARG A 1 96 ? -0.375 -16.875 10.914 1 95.88 96 ARG A CA 1
ATOM 777 C C . ARG A 1 96 ? -0.314 -15.969 12.141 1 95.88 96 ARG A C 1
ATOM 779 O O . ARG A 1 96 ? -1.096 -16.141 13.078 1 95.88 96 ARG A O 1
ATOM 786 N N . ARG A 1 97 ? 0.658 -15.086 12.133 1 94.44 97 ARG A N 1
ATOM 787 C CA . ARG A 1 97 ? 0.807 -14.148 13.242 1 94.44 97 ARG A CA 1
ATOM 788 C C . ARG A 1 97 ? -0.459 -13.32 13.43 1 94.44 97 ARG A C 1
ATOM 790 O O . ARG A 1 97 ? -0.949 -13.172 14.555 1 94.44 97 ARG A O 1
ATOM 797 N N . LEU A 1 98 ? -0.993 -12.844 12.406 1 92.31 98 LEU A N 1
ATOM 798 C CA . LEU A 1 98 ? -2.182 -12 12.461 1 92.31 98 LEU A CA 1
ATOM 799 C C . LEU A 1 98 ? -3.4 -12.805 12.906 1 92.31 98 LEU A C 1
ATOM 801 O O . LEU A 1 98 ? -4.262 -12.281 13.617 1 92.31 98 LEU A O 1
ATOM 805 N N . ARG A 1 99 ? -3.502 -13.992 12.43 1 91.94 99 ARG A N 1
ATOM 806 C CA . ARG A 1 99 ? -4.613 -14.852 12.828 1 91.94 99 ARG A CA 1
ATOM 807 C C . ARG A 1 99 ? -4.523 -15.211 14.305 1 91.94 99 ARG A C 1
ATOM 809 O O . ARG A 1 99 ? -5.543 -15.328 14.984 1 91.94 99 ARG A O 1
ATOM 816 N N . GLY A 1 100 ? -3.307 -15.5 14.719 1 86.06 100 GLY A N 1
ATOM 817 C CA . GLY A 1 100 ? -3.121 -15.766 16.141 1 86.06 100 GLY A CA 1
ATOM 818 C C . GLY A 1 100 ? -3.504 -14.586 17.016 1 86.06 100 GLY A C 1
ATOM 819 O O . GLY A 1 100 ? -4.102 -14.773 18.078 1 86.06 100 GLY A O 1
ATOM 820 N N . GLN A 1 101 ? -3.131 -13.438 16.625 1 75 101 GLN A N 1
ATOM 821 C CA . GLN A 1 101 ? -3.496 -12.219 17.344 1 75 101 GLN A CA 1
ATOM 822 C C . GLN A 1 101 ? -5.008 -12.016 17.344 1 75 101 GLN A C 1
ATOM 824 O O . GLN A 1 101 ? -5.574 -11.562 18.344 1 75 101 GLN A O 1
ATOM 829 N N . SER A 1 102 ? -5.59 -12.32 16.219 1 70.62 102 SER A N 1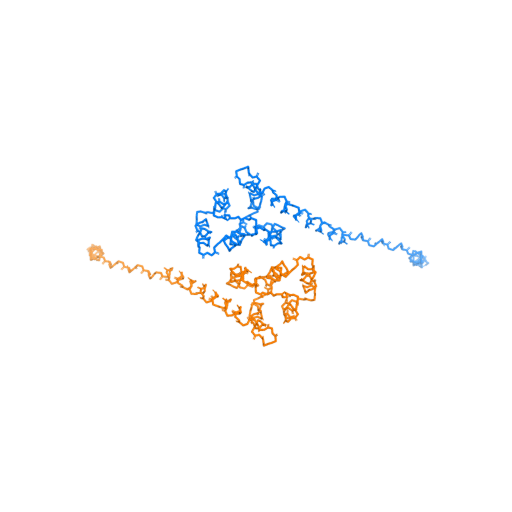
ATOM 830 C CA . SER A 1 102 ? -7.043 -12.211 16.141 1 70.62 102 SER A CA 1
ATOM 831 C C . SER A 1 102 ? -7.727 -13.188 17.094 1 70.62 102 SER A C 1
ATOM 833 O O . SER A 1 102 ? -8.727 -12.844 17.719 1 70.62 102 SER A O 1
ATOM 835 N N . ASP A 1 103 ? -7.215 -14.305 17.125 1 67.56 103 ASP A N 1
ATOM 836 C CA . ASP A 1 103 ? -7.75 -15.312 18.031 1 67.56 103 ASP A CA 1
ATOM 837 C C . ASP A 1 103 ? -7.551 -14.906 19.5 1 67.56 103 ASP A C 1
ATOM 839 O O . ASP A 1 103 ? -8.422 -15.133 20.344 1 67.56 103 ASP A O 1
ATOM 843 N N . MET A 1 104 ? -6.453 -14.344 19.734 1 61.22 104 MET A N 1
ATOM 844 C CA . MET A 1 104 ? -6.18 -13.867 21.078 1 61.22 104 MET A CA 1
ATOM 845 C C . MET A 1 104 ? -7.113 -12.727 21.453 1 61.22 104 MET A C 1
ATOM 847 O O . MET A 1 104 ? -7.613 -12.672 22.594 1 61.22 104 MET A O 1
ATOM 851 N N . LYS A 1 105 ? -7.273 -11.836 20.578 1 58.47 105 LYS A N 1
ATOM 852 C CA . LYS A 1 105 ? -8.203 -10.734 20.828 1 58.47 105 LYS A CA 1
ATOM 853 C C . LYS A 1 105 ? -9.625 -11.25 21.047 1 58.47 105 LYS A C 1
ATOM 855 O O . LYS A 1 105 ? -10.352 -10.75 21.906 1 58.47 105 LYS A O 1
ATOM 860 N N . ARG A 1 106 ? -10 -12.18 20.25 1 59.5 106 ARG A N 1
ATOM 861 C CA . ARG A 1 106 ? -11.312 -12.797 20.422 1 59.5 106 ARG A CA 1
ATOM 862 C C . ARG A 1 106 ? -11.414 -13.531 21.75 1 59.5 106 ARG A C 1
ATOM 864 O O . ARG A 1 106 ? -12.438 -13.453 22.438 1 59.5 106 ARG A O 1
ATOM 871 N N . ALA A 1 107 ? -10.438 -14.258 22.031 1 60.5 107 ALA A N 1
ATOM 872 C CA . ALA A 1 107 ? -10.422 -14.984 23.297 1 60.5 107 ALA A CA 1
ATOM 873 C C . ALA A 1 107 ? -10.461 -14.031 24.484 1 60.5 107 ALA A C 1
ATOM 875 O O . ALA A 1 107 ? -11.117 -14.312 25.484 1 60.5 107 ALA A O 1
ATOM 876 N N . ARG A 1 108 ? -9.727 -12.969 24.438 1 53.62 108 ARG A N 1
ATOM 877 C CA . ARG A 1 108 ? -9.727 -11.977 25.516 1 53.62 108 ARG A CA 1
ATOM 878 C C . ARG A 1 108 ? -11.094 -11.305 25.625 1 53.62 108 ARG A C 1
ATOM 880 O O . ARG A 1 108 ? -11.477 -10.867 26.719 1 53.62 108 ARG A O 1
ATOM 887 N N . GLY A 1 109 ? -11.656 -11.07 24.469 1 54.38 109 GLY A N 1
ATOM 888 C CA . GLY A 1 109 ? -13 -10.523 24.5 1 54.38 109 GLY A CA 1
ATOM 889 C C . GLY A 1 109 ? -14.016 -11.453 25.125 1 54.38 109 GLY A C 1
ATOM 890 O O . GLY A 1 109 ? -15.133 -11.047 25.438 1 54.38 109 GLY A O 1
ATOM 891 N N . LEU A 1 110 ? -13.797 -12.719 24.922 1 53.72 110 LEU A N 1
ATOM 892 C CA . LEU A 1 110 ? -14.672 -13.703 25.547 1 53.72 110 LEU A CA 1
ATOM 893 C C . LEU A 1 110 ? -14.359 -13.844 27.031 1 53.72 110 LEU A C 1
ATOM 895 O O . LEU A 1 110 ? -14.148 -14.953 27.531 1 53.72 110 LEU A O 1
ATOM 899 N N . SER A 1 111 ? -13.906 -12.852 27.656 1 53.03 111 SER A N 1
ATOM 900 C CA . SER A 1 111 ? -13.805 -13 29.109 1 53.03 111 SER A CA 1
ATOM 901 C C . SER A 1 111 ? -15.031 -13.711 29.672 1 53.03 111 SER A C 1
ATOM 903 O O . SER A 1 111 ? -16.172 -13.391 29.297 1 53.03 111 SER A O 1
ATOM 905 N N . PRO A 1 112 ? -14.836 -14.859 30.203 1 52.03 112 PRO A N 1
ATOM 906 C CA . PRO A 1 112 ? -15.961 -15.578 30.797 1 52.03 112 PRO A CA 1
ATOM 907 C C . PRO A 1 112 ? -16.875 -14.672 31.625 1 52.03 112 PRO A C 1
ATOM 909 O O . PRO A 1 112 ? -16.438 -13.656 32.156 1 52.03 112 PRO A O 1
ATOM 912 N N . PRO A 1 113 ? -18.141 -14.641 31.375 1 53.44 113 PRO A N 1
ATOM 913 C CA . PRO A 1 113 ? -19.031 -13.859 32.219 1 53.44 113 PRO A CA 1
ATOM 914 C C . PRO A 1 113 ? -18.641 -13.922 33.688 1 53.44 113 PRO A C 1
ATOM 916 O O . PRO A 1 113 ? -18.078 -14.922 34.156 1 53.44 113 PRO A O 1
ATOM 919 N N . ALA A 1 114 ? -18.438 -12.797 34.344 1 53.97 114 ALA A N 1
ATOM 920 C CA . ALA A 1 114 ? -18.156 -12.734 35.781 1 53.97 114 ALA A CA 1
ATOM 921 C C . ALA A 1 114 ? -18.984 -13.766 36.531 1 53.97 114 ALA A C 1
ATOM 923 O O . ALA A 1 114 ? -20.109 -14.07 36.156 1 53.97 114 ALA A O 1
ATOM 924 N N . PRO A 1 115 ? -18.328 -14.664 37.219 1 50.91 115 PRO A N 1
ATOM 925 C CA . PRO A 1 115 ? -19.141 -15.617 37.969 1 50.91 115 PRO A CA 1
ATOM 926 C C . PRO A 1 115 ? -20.344 -14.961 38.656 1 50.91 115 PRO A C 1
ATOM 928 O O . PRO A 1 115 ? -20.219 -13.859 39.188 1 50.91 115 PRO A O 1
ATOM 931 N N . LYS A 1 116 ? -21.469 -15.258 38.25 1 49.69 116 LYS A N 1
ATOM 932 C CA . LYS A 1 116 ? -22.641 -14.719 38.938 1 49.69 116 LYS A CA 1
ATOM 933 C C . LYS A 1 116 ? -22.422 -14.695 40.438 1 49.69 116 LYS A C 1
ATOM 935 O O . LYS A 1 116 ? -21.938 -15.672 41.031 1 49.69 116 LYS A O 1
ATOM 940 N N . GLU A 1 117 ? -22.125 -13.547 41.031 1 50.84 117 GLU A N 1
ATOM 941 C CA . GLU A 1 117 ? -21.953 -13.383 42.469 1 50.84 117 GLU A CA 1
ATOM 942 C C . GLU A 1 117 ? -22.891 -14.297 43.25 1 50.84 117 GLU A C 1
ATOM 944 O O . GLU A 1 117 ? -24.078 -14.383 42.938 1 50.84 117 GLU A O 1
ATOM 949 N N . PRO A 1 118 ? -22.438 -15.328 43.938 1 50.53 118 PRO A N 1
ATOM 950 C CA . PRO A 1 118 ? -23.359 -16.172 44.719 1 50.53 118 PRO A CA 1
ATOM 951 C C . PRO A 1 118 ? -24.391 -15.359 45.5 1 50.53 118 PRO A C 1
ATOM 953 O O . PRO A 1 118 ? -24.109 -14.234 45.906 1 50.53 118 PRO A O 1
ATOM 956 N N . MET A 1 119 ? -25.688 -15.422 45.219 1 53.19 119 MET A N 1
ATOM 957 C CA . MET A 1 119 ? -26.766 -14.789 45.938 1 53.19 119 MET A CA 1
ATOM 958 C C . MET A 1 119 ? -26.484 -14.781 47.438 1 53.19 119 MET A C 1
ATOM 960 O O . MET A 1 119 ? -26.156 -15.82 48.031 1 53.19 119 MET A O 1
ATOM 964 N N . THR A 1 120 ? -25.969 -13.773 48 1 53.84 120 THR A N 1
ATOM 965 C CA . THR A 1 120 ? -25.703 -13.664 49.438 1 53.84 120 THR A CA 1
ATOM 966 C C . THR A 1 120 ? -26.875 -14.195 50.25 1 53.84 120 THR A C 1
ATOM 968 O O . THR A 1 120 ? -28.016 -14.203 49.75 1 53.84 120 THR A O 1
ATOM 971 N N . GLU A 1 121 ? -26.594 -14.977 51.281 1 56.56 121 GLU A N 1
ATOM 972 C CA . GLU A 1 121 ? -27.531 -15.594 52.188 1 56.56 121 GLU A CA 1
ATOM 973 C C . GLU A 1 121 ? -28.609 -14.594 52.625 1 56.56 121 GLU A C 1
ATOM 975 O O . GLU A 1 121 ? -29.734 -14.977 52.906 1 56.56 121 GLU A O 1
ATOM 980 N N . GLU A 1 122 ? -28.156 -13.305 52.719 1 56.75 122 GLU A N 1
ATOM 981 C CA . GLU A 1 122 ? -29.094 -12.328 53.281 1 56.75 122 GLU A CA 1
ATOM 982 C C . GLU A 1 122 ? -30.266 -12.094 52.312 1 56.75 122 GLU A C 1
ATOM 984 O O . GLU A 1 122 ? -31.391 -11.859 52.75 1 56.75 122 GLU A O 1
ATOM 989 N N . GLU A 1 123 ? -29.953 -12.18 51.062 1 55.81 123 GLU A N 1
ATOM 990 C CA . GLU A 1 123 ? -31.078 -11.961 50.125 1 55.81 123 GLU A CA 1
ATOM 991 C C . GLU A 1 123 ? -31.984 -13.188 50.062 1 55.81 123 GLU A C 1
ATOM 993 O O . GLU A 1 123 ? -33.188 -13.055 49.875 1 55.81 123 GLU A O 1
ATOM 998 N N . SER A 1 124 ? -31.25 -14.414 50.281 1 53.19 124 SER A N 1
ATOM 999 C CA . SER A 1 124 ? -32.062 -15.625 50.406 1 53.19 124 SER A CA 1
ATOM 1000 C C . SER A 1 124 ? -32.969 -15.562 51.625 1 53.19 124 SER A C 1
ATOM 1002 O O . SER A 1 124 ? -34.094 -16.062 51.594 1 53.19 124 SER A O 1
ATOM 1004 N N . ARG A 1 125 ? -32.375 -14.992 52.688 1 49.75 125 ARG A N 1
ATOM 1005 C CA . ARG A 1 125 ? -33.125 -14.844 53.938 1 49.75 125 ARG A CA 1
ATOM 1006 C C . ARG A 1 125 ? -34.25 -13.812 53.812 1 49.75 125 ARG A C 1
ATOM 1008 O O . ARG A 1 125 ? -35.312 -13.969 54.375 1 49.75 125 ARG A O 1
ATOM 1015 N N . ALA A 1 126 ? -33.938 -12.742 53.094 1 54.66 126 ALA A N 1
ATOM 1016 C CA . ALA A 1 126 ? -34.938 -11.688 52.969 1 54.66 126 ALA A CA 1
ATOM 1017 C C . ALA A 1 126 ? -36.156 -12.164 52.188 1 54.66 126 ALA A C 1
ATOM 1019 O O . ALA A 1 126 ? -37.281 -11.773 52.469 1 54.66 126 ALA A O 1
ATOM 1020 N N . ILE A 1 127 ? -35.75 -12.953 51.156 1 55.56 127 ILE A N 1
ATOM 1021 C CA . ILE A 1 127 ? -36.875 -13.516 50.406 1 55.56 127 ILE A CA 1
ATOM 1022 C C . ILE A 1 127 ? -37.656 -14.484 51.312 1 55.56 127 ILE A C 1
ATOM 1024 O O . ILE A 1 127 ? -38.875 -14.594 51.188 1 55.56 127 ILE A O 1
ATOM 1028 N N . HIS A 1 128 ? -36.844 -15.195 52.125 1 54.06 128 HIS A N 1
ATOM 1029 C CA . HIS A 1 128 ? -37.531 -16.094 53.062 1 54.06 128 HIS A CA 1
ATOM 1030 C C . HIS A 1 128 ? -38.375 -15.328 54.062 1 54.06 128 HIS A C 1
ATOM 1032 O O . HIS A 1 128 ? -39.406 -15.828 54.5 1 54.06 128 HIS A O 1
ATOM 1038 N N . HIS A 1 129 ? -37.844 -14.141 54.5 1 54.44 129 HIS A N 1
ATOM 1039 C CA . HIS A 1 129 ? -38.625 -13.383 55.469 1 54.44 129 HIS A CA 1
ATOM 1040 C C . HIS A 1 129 ? -39.875 -12.789 54.875 1 54.44 129 HIS A C 1
ATOM 1042 O O . HIS A 1 129 ? -40.875 -12.609 55.562 1 54.44 129 HIS A O 1
ATOM 1048 N N . LEU A 1 130 ? -39.75 -12.414 53.594 1 50.91 130 LEU A N 1
ATOM 1049 C CA . LEU A 1 130 ? -40.969 -11.852 53 1 50.91 130 LEU A CA 1
ATOM 1050 C C . LEU A 1 130 ? -42.062 -12.906 52.906 1 50.91 130 LEU A C 1
ATOM 1052 O O . LEU A 1 130 ? -43.25 -12.594 53.031 1 50.91 130 LEU A O 1
ATOM 1056 N N . HIS A 1 131 ? -41.531 -14.148 52.594 1 50.06 131 HIS A N 1
ATOM 1057 C CA . HIS A 1 131 ? -42.562 -15.18 52.5 1 50.06 131 HIS A CA 1
ATOM 1058 C C . HIS A 1 131 ? -43.25 -15.398 53.844 1 50.06 131 HIS A C 1
ATOM 1060 O O . HIS A 1 131 ? -44.438 -15.742 53.906 1 50.06 131 HIS A O 1
ATOM 1066 N N . HIS A 1 132 ? -42.469 -15.164 54.906 1 49.81 132 HIS A N 1
ATOM 1067 C CA . HIS A 1 132 ? -43.062 -15.484 56.188 1 49.81 132 HIS A CA 1
ATOM 1068 C C . HIS A 1 132 ? -44.125 -14.469 56.562 1 49.81 132 HIS A C 1
ATOM 1070 O O . HIS A 1 132 ? -44.938 -14.711 57.469 1 49.81 132 HIS A O 1
ATOM 1076 N N . ILE A 1 133 ? -44 -13.219 56.031 1 47.91 133 ILE A N 1
ATOM 1077 C CA . ILE A 1 133 ? -44.969 -12.273 56.562 1 47.91 133 ILE A CA 1
ATOM 1078 C C . ILE A 1 133 ? -46.375 -12.617 56.031 1 47.91 133 ILE A C 1
ATOM 1080 O O . ILE A 1 133 ? -47.375 -12.273 56.656 1 47.91 133 ILE A O 1
ATOM 1084 N N . GLN A 1 134 ? -46.438 -13.211 54.812 1 43.5 134 GLN A N 1
ATOM 1085 C CA . GLN A 1 134 ? -47.812 -13.328 54.312 1 43.5 134 GLN A CA 1
ATOM 1086 C C . GLN A 1 134 ? -48.562 -14.406 55.062 1 43.5 134 GLN A C 1
ATOM 1088 O O . GLN A 1 134 ? -49.781 -14.539 54.875 1 43.5 134 GLN A O 1
ATOM 1093 N N . LEU A 1 135 ? -47.844 -15.352 55.625 1 41.34 135 LEU A N 1
ATOM 1094 C CA . LEU A 1 135 ? -48.688 -16.406 56.156 1 41.34 135 LEU A CA 1
ATOM 1095 C C . LEU A 1 135 ? -49.281 -15.969 57.5 1 41.34 135 LEU A C 1
ATOM 1097 O O . LEU A 1 135 ? -50.188 -16.641 58 1 41.34 135 LEU A O 1
ATOM 1101 N N . PHE A 1 136 ? -48.938 -14.82 58.062 1 32.53 136 PHE A N 1
ATOM 1102 C CA . PHE A 1 136 ? -49.875 -14.602 59.156 1 32.53 136 PHE A CA 1
ATOM 1103 C C . PHE A 1 136 ? -51.125 -13.883 58.688 1 32.53 136 PHE A C 1
ATOM 1105 O O . PHE A 1 136 ? -51.062 -13.047 57.781 1 32.53 136 PHE A O 1
ATOM 1112 N N . MET B 1 1 ? -11.945 7.516 2.402 1 87.44 1 MET B N 1
ATOM 1113 C CA . MET B 1 1 ? -11.234 8.469 1.554 1 87.44 1 MET B CA 1
ATOM 1114 C C . MET B 1 1 ? -11.641 8.305 0.093 1 87.44 1 MET B C 1
ATOM 1116 O O . MET B 1 1 ? -12 7.211 -0.339 1 87.44 1 MET B O 1
ATOM 1120 N N . ASP B 1 2 ? -11.641 9.562 -0.632 1 90.25 2 ASP B N 1
ATOM 1121 C CA . ASP B 1 2 ? -11.945 9.562 -2.059 1 90.25 2 ASP B CA 1
ATOM 1122 C C . ASP B 1 2 ? -11.023 8.609 -2.816 1 90.25 2 ASP B C 1
ATOM 1124 O O . ASP B 1 2 ? -9.828 8.539 -2.523 1 90.25 2 ASP B O 1
ATOM 1128 N N . GLN B 1 3 ? -11.578 7.996 -3.826 1 89.81 3 GLN B N 1
ATOM 1129 C CA . GLN B 1 3 ? -10.836 6.996 -4.586 1 89.81 3 GLN B CA 1
ATOM 1130 C C . GLN B 1 3 ? -9.609 7.605 -5.25 1 89.81 3 GLN B C 1
ATOM 1132 O O . GLN B 1 3 ? -8.57 6.953 -5.371 1 89.81 3 GLN B O 1
ATOM 1137 N N . ILE B 1 4 ? -9.734 8.828 -5.648 1 94 4 ILE B N 1
ATOM 1138 C CA . ILE B 1 4 ? -8.617 9.469 -6.34 1 94 4 ILE B CA 1
ATOM 1139 C C . ILE B 1 4 ? -7.453 9.664 -5.371 1 94 4 ILE B C 1
ATOM 1141 O O . ILE B 1 4 ? -6.289 9.508 -5.746 1 94 4 ILE B O 1
ATOM 1145 N N . HIS B 1 5 ? -7.754 9.969 -4.172 1 96.38 5 HIS B N 1
ATOM 1146 C CA . HIS B 1 5 ? -6.711 10.18 -3.174 1 96.38 5 HIS B CA 1
ATOM 1147 C C . HIS B 1 5 ? -6.035 8.867 -2.801 1 96.38 5 HIS B C 1
ATOM 1149 O O . HIS B 1 5 ? -4.816 8.82 -2.611 1 96.38 5 HIS B O 1
ATOM 1155 N N . LYS B 1 6 ? -6.797 7.84 -2.75 1 92.25 6 LYS B N 1
ATOM 1156 C CA . LYS B 1 6 ? -6.219 6.52 -2.518 1 92.25 6 LYS B CA 1
ATOM 1157 C C . LYS B 1 6 ? -5.258 6.133 -3.639 1 92.25 6 LYS B C 1
ATOM 1159 O O . LYS B 1 6 ? -4.191 5.57 -3.383 1 92.25 6 LYS B O 1
ATOM 1164 N N . LYS B 1 7 ? -5.648 6.477 -4.809 1 91.31 7 LYS B N 1
ATOM 1165 C CA . LYS B 1 7 ? -4.809 6.168 -5.961 1 91.31 7 LYS B CA 1
ATOM 1166 C C . LYS B 1 7 ? -3.518 6.98 -5.938 1 91.31 7 LYS B C 1
ATOM 1168 O O . LYS B 1 7 ? -2.449 6.469 -6.277 1 91.31 7 LYS B O 1
ATOM 1173 N N . VAL B 1 8 ? -3.65 8.211 -5.555 1 95.69 8 VAL B N 1
ATOM 1174 C CA . VAL B 1 8 ? -2.457 9.039 -5.434 1 95.69 8 VAL B CA 1
ATOM 1175 C C . VAL B 1 8 ? -1.487 8.414 -4.434 1 95.69 8 VAL B C 1
ATOM 1177 O O . VAL B 1 8 ? -0.297 8.266 -4.723 1 95.69 8 VAL B O 1
ATOM 1180 N N . LEU B 1 9 ? -1.998 8.023 -3.264 1 95.12 9 LEU B N 1
ATOM 1181 C CA . LEU B 1 9 ? -1.162 7.457 -2.211 1 95.12 9 LEU B CA 1
ATOM 1182 C C . LEU B 1 9 ? -0.546 6.137 -2.66 1 95.12 9 LEU B C 1
ATOM 1184 O O . LEU B 1 9 ? 0.645 5.898 -2.445 1 95.12 9 LEU B O 1
ATOM 1188 N N . SER B 1 10 ? -1.357 5.383 -3.314 1 89.62 10 SER B N 1
ATOM 1189 C CA . SER B 1 10 ? -0.873 4.09 -3.791 1 89.62 10 SER B CA 1
ATOM 1190 C C . SER B 1 10 ? 0.215 4.262 -4.848 1 89.62 10 SER B C 1
ATOM 1192 O O . SER B 1 10 ? 1.229 3.562 -4.82 1 89.62 10 SER B O 1
ATOM 1194 N N . ASN B 1 11 ? 0.06 5.199 -5.707 1 90.25 11 ASN B N 1
ATOM 1195 C CA . ASN B 1 11 ? 1.018 5.449 -6.781 1 90.25 11 ASN B CA 1
ATOM 1196 C C . ASN B 1 11 ? 2.326 6.02 -6.242 1 90.25 11 ASN B C 1
ATOM 1198 O O . ASN B 1 11 ? 3.387 5.824 -6.84 1 90.25 11 ASN B O 1
ATOM 1202 N N . LYS B 1 12 ? 2.182 6.684 -5.152 1 94.81 12 LYS B N 1
ATOM 1203 C CA . LYS B 1 12 ? 3.34 7.453 -4.711 1 94.81 12 LYS B CA 1
ATOM 1204 C C . LYS B 1 12 ? 3.916 6.891 -3.416 1 94.81 12 LYS B C 1
ATOM 1206 O O . LYS B 1 12 ? 4.742 7.535 -2.764 1 94.81 12 LYS B O 1
ATOM 1211 N N . THR B 1 13 ? 3.445 5.703 -3.115 1 94.19 13 THR B N 1
ATOM 1212 C CA . THR B 1 13 ? 3.855 5.078 -1.863 1 94.19 13 THR B CA 1
ATOM 1213 C C . THR B 1 13 ? 5.379 5.016 -1.763 1 94.19 13 THR B C 1
ATOM 1215 O O . THR B 1 13 ? 5.949 5.379 -0.733 1 94.19 13 THR B O 1
ATOM 1218 N N . VAL B 1 14 ? 6.059 4.676 -2.816 1 93.75 14 VAL B N 1
ATOM 1219 C CA . VAL B 1 14 ? 7.512 4.523 -2.816 1 93.75 14 VAL B CA 1
ATOM 1220 C C . VAL B 1 14 ? 8.172 5.887 -2.609 1 93.75 14 VAL B C 1
ATOM 1222 O O . VAL B 1 14 ? 9.125 6.008 -1.837 1 93.75 14 VAL B O 1
ATOM 1225 N N . VAL B 1 15 ? 7.691 6.879 -3.256 1 95.25 15 VAL B N 1
ATOM 1226 C CA . VAL B 1 15 ? 8.234 8.227 -3.129 1 95.25 15 VAL B CA 1
ATOM 1227 C C . VAL B 1 15 ? 8.07 8.719 -1.692 1 95.25 15 VAL B C 1
ATOM 1229 O O . VAL B 1 15 ? 8.992 9.305 -1.122 1 95.25 15 VAL B O 1
ATOM 1232 N N . ILE B 1 16 ? 6.902 8.461 -1.114 1 97.75 16 ILE B N 1
ATOM 1233 C CA . ILE B 1 16 ? 6.617 8.883 0.253 1 97.75 16 ILE B CA 1
ATOM 1234 C C . ILE B 1 16 ? 7.562 8.172 1.219 1 97.75 16 ILE B C 1
ATOM 1236 O O . ILE B 1 16 ? 8.18 8.812 2.072 1 97.75 16 ILE B O 1
ATOM 1240 N N . MET B 1 17 ? 7.68 6.949 0.983 1 96.25 17 MET B N 1
ATOM 1241 C CA . MET B 1 17 ? 8.531 6.141 1.852 1 96.25 17 MET B CA 1
ATOM 1242 C C . MET B 1 17 ? 9.984 6.582 1.751 1 96.25 17 MET B C 1
ATOM 1244 O O . MET B 1 17 ? 10.727 6.535 2.736 1 96.25 17 MET B O 1
ATOM 1248 N N . GLN B 1 18 ? 10.453 7.023 0.613 1 94.56 18 GLN B N 1
ATOM 1249 C CA . GLN B 1 18 ? 11.828 7.441 0.385 1 94.56 18 GLN B CA 1
ATOM 1250 C C . GLN B 1 18 ? 12.094 8.812 0.996 1 94.56 18 GLN B C 1
ATOM 1252 O O . GLN B 1 18 ? 13.227 9.117 1.377 1 94.56 18 GLN B O 1
ATOM 1257 N N . ARG B 1 19 ? 11.086 9.586 1.172 1 96.31 19 ARG B N 1
ATOM 1258 C CA . ARG B 1 19 ? 11.289 10.977 1.561 1 96.31 19 ARG B CA 1
ATOM 1259 C C . ARG B 1 19 ? 11.039 11.172 3.053 1 96.31 19 ARG B C 1
ATOM 1261 O O . ARG B 1 19 ? 11.727 11.969 3.703 1 96.31 19 ARG B O 1
ATOM 1268 N N . ILE B 1 20 ? 10.062 10.5 3.547 1 97.31 20 ILE B N 1
ATOM 1269 C CA . ILE B 1 20 ? 9.719 10.68 4.953 1 97.31 20 ILE B CA 1
ATOM 1270 C C . ILE B 1 20 ? 10.727 9.93 5.824 1 97.31 20 ILE B C 1
ATOM 1272 O O . ILE B 1 20 ? 10.836 8.703 5.754 1 97.31 20 ILE B O 1
ATOM 1276 N N . THR B 1 21 ? 11.398 10.688 6.691 1 94.94 21 THR B N 1
ATOM 1277 C CA . THR B 1 21 ? 12.484 10.102 7.473 1 94.94 21 THR B CA 1
ATOM 1278 C C . THR B 1 21 ? 12.008 9.766 8.883 1 94.94 21 THR B C 1
ATOM 1280 O O . THR B 1 21 ? 12.602 8.914 9.555 1 94.94 21 THR B O 1
ATOM 1283 N N . ASN B 1 22 ? 10.984 10.445 9.383 1 96.75 22 ASN B N 1
ATOM 1284 C CA . ASN B 1 22 ? 10.469 10.18 10.727 1 96.75 22 ASN B CA 1
ATOM 1285 C C . ASN B 1 22 ? 8.945 10.195 10.758 1 96.75 22 ASN B C 1
ATOM 1287 O O . ASN B 1 22 ? 8.344 11.188 11.172 1 96.75 22 ASN B O 1
ATOM 1291 N N . PRO B 1 23 ? 8.289 9.031 10.422 1 97.75 23 PRO B N 1
ATOM 1292 C CA . PRO B 1 23 ? 6.824 8.953 10.352 1 97.75 23 PRO B CA 1
ATOM 1293 C C . PRO B 1 23 ? 6.16 9.172 11.711 1 97.75 23 PRO B C 1
ATOM 1295 O O . PRO B 1 23 ? 5.016 9.625 11.773 1 97.75 23 PRO B O 1
ATOM 1298 N N . TYR B 1 24 ? 6.902 8.891 12.742 1 97.12 24 TYR B N 1
ATOM 1299 C CA . TYR B 1 24 ? 6.34 9.109 14.07 1 97.12 24 TYR B CA 1
ATOM 1300 C C . TYR B 1 24 ? 6.152 10.594 14.344 1 97.12 24 TYR B C 1
ATOM 1302 O O . TYR B 1 24 ? 5.074 11.023 14.766 1 97.12 24 TYR B O 1
ATOM 1310 N N . VAL B 1 25 ? 7.152 11.383 14.164 1 96.88 25 VAL B N 1
ATOM 1311 C CA . VAL B 1 25 ? 7.062 12.828 14.352 1 96.88 25 VAL B CA 1
ATOM 1312 C C . VAL B 1 25 ? 5.988 13.398 13.43 1 96.88 25 VAL B C 1
ATOM 1314 O O . VAL B 1 25 ? 5.184 14.234 13.852 1 96.88 25 VAL B O 1
ATOM 1317 N N . LEU B 1 26 ? 5.984 12.953 12.195 1 98 26 LEU B N 1
ATOM 1318 C CA . LEU B 1 26 ? 4.996 13.43 11.242 1 98 26 LEU B CA 1
ATOM 1319 C C . LEU B 1 26 ? 3.58 13.133 11.719 1 98 26 LEU B C 1
ATOM 1321 O O . LEU B 1 26 ? 2.689 13.977 11.609 1 98 26 LEU B O 1
ATOM 1325 N N . SER B 1 27 ? 3.352 11.93 12.25 1 98.12 27 SER B N 1
ATOM 1326 C CA . SER B 1 27 ? 2.027 11.547 12.727 1 98.12 27 SER B CA 1
ATOM 1327 C C . SER B 1 27 ? 1.556 12.461 13.852 1 98.12 27 SER B C 1
ATOM 1329 O O . SER B 1 27 ? 0.355 12.688 14.016 1 98.12 27 SER B O 1
ATOM 1331 N N . GLY B 1 28 ? 2.506 12.953 14.578 1 97.25 28 GLY B N 1
ATOM 1332 C CA . GLY B 1 28 ? 2.182 13.906 15.625 1 97.25 28 GLY B CA 1
ATOM 1333 C C . GLY B 1 28 ? 1.509 15.164 15.102 1 97.25 28 GLY B C 1
ATOM 1334 O O . GLY B 1 28 ? 0.667 15.75 15.781 1 97.25 28 GLY B O 1
ATOM 1335 N N . TYR B 1 29 ? 1.867 15.578 13.961 1 97.38 29 TYR B N 1
ATOM 1336 C CA . TYR B 1 29 ? 1.291 16.766 13.336 1 97.38 29 TYR B CA 1
ATOM 1337 C C . TYR B 1 29 ? -0.069 16.453 12.727 1 97.38 29 TYR B C 1
ATOM 1339 O O . TYR B 1 29 ? -0.826 17.359 12.383 1 97.38 29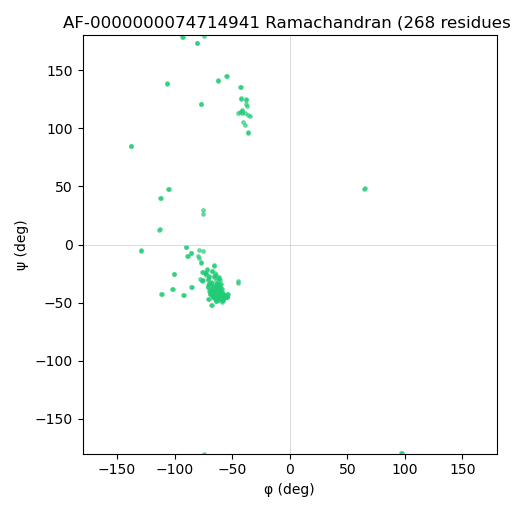 TYR B O 1
ATOM 1347 N N . LEU B 1 30 ? -0.423 15.172 12.625 1 97.75 30 LEU B N 1
ATOM 1348 C CA . LEU B 1 30 ? -1.656 14.727 11.992 1 97.75 30 LEU B CA 1
ATOM 1349 C C . LEU B 1 30 ? -2.684 14.297 13.031 1 97.75 30 LEU B C 1
ATOM 1351 O O . LEU B 1 30 ? -3.338 13.266 12.875 1 97.75 30 LEU B O 1
ATOM 1355 N N . SER B 1 31 ? -2.859 15.109 14.016 1 96.31 31 SER B N 1
ATOM 1356 C CA . SER B 1 31 ? -3.729 14.789 15.141 1 96.31 31 SER B CA 1
ATOM 1357 C C . SER B 1 31 ? -5.199 14.828 14.734 1 96.31 31 SER B C 1
ATOM 1359 O O . SER B 1 31 ? -6.043 14.211 15.383 1 96.31 31 SER B O 1
ATOM 1361 N N . LYS B 1 32 ? -5.5 15.5 13.703 1 96.75 32 LYS B N 1
ATOM 1362 C CA . LYS B 1 32 ? -6.867 15.547 13.195 1 96.75 32 LYS B CA 1
ATOM 1363 C C . LYS B 1 32 ? -7.223 14.273 12.445 1 96.75 32 LYS B C 1
ATOM 1365 O O . LYS B 1 32 ? -8.398 13.992 12.203 1 96.75 32 LYS B O 1
ATOM 1370 N N . VAL B 1 33 ? -6.266 13.531 12.102 1 97.62 33 VAL B N 1
ATOM 1371 C CA . VAL B 1 33 ? -6.449 12.359 11.258 1 97.62 33 VAL B CA 1
ATOM 1372 C C . VAL B 1 33 ? -6.195 11.094 12.07 1 97.62 33 VAL B C 1
ATOM 1374 O O . VAL B 1 33 ? -6.93 10.109 11.945 1 97.62 33 VAL B O 1
ATOM 1377 N N . PHE B 1 34 ? -5.152 11.172 12.859 1 97.94 34 PHE B N 1
ATOM 1378 C CA . PHE B 1 34 ? -4.723 9.984 13.594 1 97.94 34 PHE B CA 1
ATOM 1379 C C . PHE B 1 34 ? -5.074 10.109 15.07 1 97.94 34 PHE B C 1
ATOM 1381 O O . PHE B 1 34 ? -4.883 11.172 15.672 1 97.94 34 PHE B O 1
ATOM 1388 N N . THR B 1 35 ? -5.527 9.039 15.617 1 97.12 35 THR B N 1
ATOM 1389 C CA . THR B 1 35 ? -5.754 8.961 17.047 1 97.12 35 THR B CA 1
ATOM 1390 C C . THR B 1 35 ? -4.445 8.688 17.797 1 97.12 35 THR B C 1
ATOM 1392 O O . THR B 1 35 ? -3.412 8.453 17.172 1 97.12 35 THR B O 1
ATOM 1395 N N . ALA B 1 36 ? -4.551 8.734 19.188 1 97.44 36 ALA B N 1
ATOM 1396 C CA . ALA B 1 36 ? -3.389 8.398 20 1 97.44 36 ALA B CA 1
ATOM 1397 C C . ALA B 1 36 ? -2.947 6.957 19.781 1 97.44 36 ALA B C 1
ATOM 1399 O O . ALA B 1 36 ? -1.75 6.664 19.766 1 97.44 36 ALA B O 1
ATOM 1400 N N . LEU B 1 37 ? -3.9 6.098 19.625 1 96.56 37 LEU B N 1
ATOM 1401 C CA . LEU B 1 37 ? -3.598 4.688 19.391 1 96.56 37 LEU B CA 1
ATOM 1402 C C . LEU B 1 37 ? -2.889 4.496 18.047 1 96.56 37 LEU B C 1
ATOM 1404 O O . LEU B 1 37 ? -1.944 3.709 17.953 1 96.56 37 LEU B O 1
ATOM 1408 N N . ASP B 1 38 ? -3.33 5.227 17.031 1 97.44 38 ASP B N 1
ATOM 1409 C CA . ASP B 1 38 ? -2.678 5.168 15.734 1 97.44 38 ASP B CA 1
ATOM 1410 C C . ASP B 1 38 ? -1.21 5.578 15.836 1 97.44 38 ASP B C 1
ATOM 1412 O O . ASP B 1 38 ? -0.333 4.906 15.289 1 97.44 38 ASP B O 1
ATOM 1416 N N . LYS B 1 39 ? -0.997 6.621 16.484 1 98.38 39 LYS B N 1
ATOM 1417 C CA . LYS B 1 39 ? 0.351 7.168 16.609 1 98.38 39 LYS B CA 1
ATOM 1418 C C . LYS B 1 39 ? 1.266 6.203 17.359 1 98.38 39 LYS B C 1
ATOM 1420 O O . LYS B 1 39 ? 2.443 6.066 17.031 1 98.38 39 LYS B O 1
ATOM 1425 N N . GLU B 1 40 ? 0.754 5.605 18.344 1 97.94 40 GLU B N 1
ATOM 1426 C CA . GLU B 1 40 ? 1.516 4.602 19.078 1 97.94 40 GLU B CA 1
ATOM 1427 C C . GLU B 1 40 ? 1.902 3.43 18.188 1 97.94 40 GLU B C 1
ATOM 1429 O O . GLU B 1 40 ? 3.012 2.904 18.281 1 97.94 40 GLU B O 1
ATOM 1434 N N . GLU B 1 41 ? 0.954 3.072 17.422 1 96.38 41 GLU B N 1
ATOM 1435 C CA . GLU B 1 41 ? 1.218 1.985 16.484 1 96.38 41 GLU B CA 1
ATOM 1436 C C . GLU B 1 41 ? 2.32 2.363 15.492 1 96.38 41 GLU B C 1
ATOM 1438 O O . GLU B 1 41 ? 3.201 1.552 15.195 1 96.38 41 GLU B O 1
ATOM 1443 N N . ILE B 1 42 ? 2.299 3.549 14.906 1 98.12 42 ILE B N 1
ATOM 1444 C CA . ILE B 1 42 ? 3.307 4.035 13.977 1 98.12 42 ILE B CA 1
ATOM 1445 C C . ILE B 1 42 ? 4.668 4.094 14.664 1 98.12 42 ILE B C 1
ATOM 1447 O O . ILE B 1 42 ? 5.68 3.688 14.086 1 98.12 42 ILE B O 1
ATOM 1451 N N . GLU B 1 43 ? 4.652 4.551 15.906 1 98.25 43 GLU B N 1
ATOM 1452 C CA . GLU B 1 43 ? 5.887 4.617 16.688 1 98.25 43 GLU B CA 1
ATOM 1453 C C . GLU B 1 43 ? 6.488 3.229 16.891 1 98.25 43 GLU B C 1
ATOM 1455 O O . GLU B 1 43 ? 7.695 3.041 16.734 1 98.25 43 GLU B O 1
ATOM 1460 N N . ALA B 1 44 ? 5.637 2.307 17.297 1 97.56 44 ALA B N 1
ATOM 1461 C CA . ALA B 1 44 ? 6.102 0.941 17.531 1 97.56 44 ALA B CA 1
ATOM 1462 C C . ALA B 1 44 ? 6.727 0.353 16.266 1 97.56 44 ALA B C 1
ATOM 1464 O O . ALA B 1 44 ? 7.789 -0.273 16.328 1 97.56 44 ALA B O 1
ATOM 1465 N N . LYS B 1 45 ? 6.09 0.589 15.172 1 95.62 45 LYS B N 1
ATOM 1466 C CA . LYS B 1 45 ? 6.613 0.088 13.906 1 95.62 45 LYS B CA 1
ATOM 1467 C C . LYS B 1 45 ? 7.934 0.765 13.547 1 95.62 45 LYS B C 1
ATOM 1469 O O . LYS B 1 45 ? 8.844 0.123 13.016 1 95.62 45 LYS B O 1
ATOM 1474 N N . TYR B 1 46 ? 7.996 2.029 13.781 1 97.44 46 TYR B N 1
ATOM 1475 C CA . TYR B 1 46 ? 9.211 2.787 13.516 1 97.44 46 TYR B CA 1
ATOM 1476 C C . TYR B 1 46 ? 10.391 2.219 14.297 1 97.44 46 TYR B C 1
ATOM 1478 O O . TYR B 1 46 ? 11.469 2.012 13.734 1 97.44 46 TYR B O 1
ATOM 1486 N N . LYS B 1 47 ? 10.18 1.992 15.539 1 97.75 47 LYS B N 1
ATOM 1487 C CA . LYS B 1 47 ? 11.227 1.482 16.422 1 97.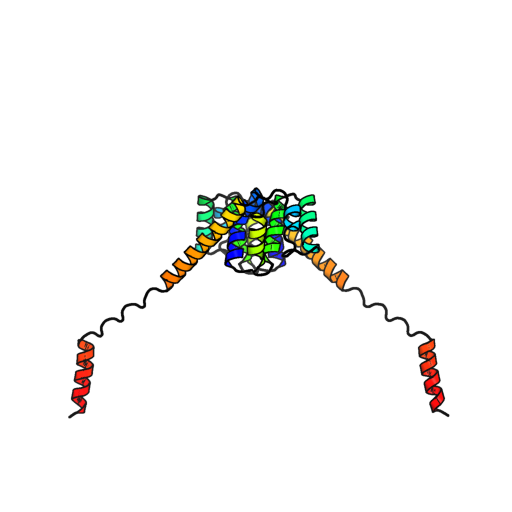75 47 LYS B CA 1
ATOM 1488 C C . LYS B 1 47 ? 11.633 0.065 16.031 1 97.75 47 LYS B C 1
ATOM 1490 O O . LYS B 1 47 ? 12.82 -0.283 16.078 1 97.75 47 LYS B O 1
ATOM 1495 N N . GLN B 1 48 ? 10.656 -0.693 15.609 1 95.06 48 GLN B N 1
ATOM 1496 C CA . GLN B 1 48 ? 10.883 -2.115 15.367 1 95.06 48 GLN B CA 1
ATOM 1497 C C . GLN B 1 48 ? 11.422 -2.355 13.961 1 95.06 48 GLN B C 1
ATOM 1499 O O . GLN B 1 48 ? 12.234 -3.258 13.75 1 95.06 48 GLN B O 1
ATOM 1504 N N . SER B 1 49 ? 10.93 -1.573 13.055 1 94.69 49 SER B N 1
ATOM 1505 C CA . SER B 1 49 ? 11.18 -1.965 11.672 1 94.69 49 SER B CA 1
ATOM 1506 C C . SER B 1 49 ? 11.75 -0.804 10.867 1 94.69 49 SER B C 1
ATOM 1508 O O . SER B 1 49 ? 12.055 -0.956 9.68 1 94.69 49 SER B O 1
ATOM 1510 N N . GLY B 1 50 ? 11.852 0.399 11.445 1 95.56 50 GLY B N 1
ATOM 1511 C CA . GLY B 1 50 ? 12.477 1.522 10.766 1 95.56 50 GLY B CA 1
ATOM 1512 C C . GLY B 1 50 ? 11.484 2.438 10.078 1 95.56 50 GLY B C 1
ATOM 1513 O O . GLY B 1 50 ? 10.281 2.199 10.125 1 95.56 50 GLY B O 1
ATOM 1514 N N . ALA B 1 51 ? 11.93 3.48 9.43 1 97.06 51 ALA B N 1
ATOM 1515 C CA . ALA B 1 51 ? 11.133 4.574 8.883 1 97.06 51 ALA B CA 1
ATOM 1516 C C . ALA B 1 51 ? 10.305 4.109 7.691 1 97.06 51 ALA B C 1
ATOM 1518 O O . ALA B 1 51 ? 9.133 4.469 7.562 1 97.06 51 ALA B O 1
ATOM 1519 N N . THR B 1 52 ? 10.922 3.289 6.871 1 96 52 THR B N 1
ATOM 1520 C CA . THR B 1 52 ? 10.266 2.877 5.637 1 96 52 THR B CA 1
ATOM 1521 C C . THR B 1 52 ? 9.008 2.07 5.934 1 96 52 THR B C 1
ATOM 1523 O O . THR B 1 52 ? 7.93 2.381 5.418 1 96 52 THR B O 1
ATOM 1526 N N . VAL B 1 53 ? 9.062 1.108 6.785 1 93.75 53 VAL B N 1
ATOM 1527 C CA . VAL B 1 53 ? 7.938 0.251 7.133 1 93.75 53 VAL B CA 1
ATOM 1528 C C . VAL B 1 53 ? 6.898 1.057 7.914 1 93.75 53 VAL B C 1
ATOM 1530 O O . VAL B 1 53 ? 5.695 0.906 7.691 1 93.75 53 VAL B O 1
ATOM 1533 N N . ALA B 1 54 ? 7.355 1.848 8.805 1 97.25 54 ALA B N 1
ATOM 1534 C CA . ALA B 1 54 ? 6.441 2.668 9.586 1 97.25 54 ALA B CA 1
ATOM 1535 C C . ALA B 1 54 ? 5.695 3.662 8.703 1 97.25 54 ALA B C 1
ATOM 1537 O O . ALA B 1 54 ? 4.523 3.957 8.938 1 97.25 54 ALA B O 1
ATOM 1538 N N . THR B 1 55 ? 6.395 4.18 7.703 1 97.81 55 THR B N 1
ATOM 1539 C CA . THR B 1 55 ? 5.754 5.098 6.766 1 97.81 55 THR B CA 1
ATOM 1540 C C . THR B 1 55 ? 4.699 4.371 5.934 1 97.81 55 THR B C 1
ATOM 1542 O O . THR B 1 55 ? 3.629 4.922 5.668 1 97.81 55 THR B O 1
ATOM 1545 N N . GLN B 1 56 ? 5.008 3.191 5.527 1 94.94 56 GLN B N 1
ATOM 1546 C CA . GLN B 1 56 ? 4.008 2.383 4.84 1 94.94 56 GLN B CA 1
ATOM 1547 C C . GLN B 1 56 ? 2.752 2.217 5.691 1 94.94 56 GLN B C 1
ATOM 1549 O O . GLN B 1 56 ? 1.633 2.309 5.18 1 94.94 56 GLN B O 1
ATOM 1554 N N . HIS B 1 57 ? 2.973 1.934 6.895 1 95.31 57 HIS B N 1
ATOM 1555 C CA . HIS B 1 57 ? 1.84 1.763 7.797 1 95.31 57 HIS B CA 1
ATOM 1556 C C . HIS B 1 57 ? 1.063 3.064 7.961 1 95.31 57 HIS B C 1
ATOM 1558 O O . HIS B 1 57 ? -0.168 3.057 8.016 1 95.31 57 HIS B O 1
ATOM 1564 N N . LEU B 1 58 ? 1.784 4.133 8.102 1 97.69 58 LEU B N 1
ATOM 1565 C CA . LEU B 1 58 ? 1.158 5.449 8.164 1 97.69 58 LEU B CA 1
ATOM 1566 C C . LEU B 1 58 ? 0.263 5.688 6.953 1 97.69 58 LEU B C 1
ATOM 1568 O O . LEU B 1 58 ? -0.88 6.125 7.098 1 97.69 58 LEU B O 1
ATOM 1572 N N . ILE B 1 59 ? 0.774 5.352 5.773 1 96.06 59 ILE B N 1
ATOM 1573 C CA . ILE B 1 59 ? 0.007 5.512 4.543 1 96.06 59 ILE B CA 1
ATOM 1574 C C . ILE B 1 59 ? -1.239 4.629 4.594 1 96.06 59 ILE B C 1
ATOM 1576 O O . ILE B 1 59 ? -2.334 5.07 4.234 1 96.06 59 ILE B O 1
ATOM 1580 N N . HIS B 1 60 ? -1.061 3.436 5.051 1 92.12 60 HIS B N 1
ATOM 1581 C CA . HIS B 1 60 ? -2.178 2.506 5.18 1 92.12 60 HIS B CA 1
ATOM 1582 C C . HIS B 1 60 ? -3.262 3.072 6.094 1 92.12 60 HIS B C 1
ATOM 1584 O O . HIS B 1 60 ? -4.449 3.002 5.77 1 92.12 60 HIS B O 1
ATOM 1590 N N . LEU B 1 61 ? -2.891 3.578 7.219 1 94.88 61 LEU B N 1
ATOM 1591 C CA . LEU B 1 61 ? -3.85 4.172 8.141 1 94.88 61 LEU B CA 1
ATOM 1592 C C . LEU B 1 61 ? -4.543 5.375 7.508 1 94.88 61 LEU B C 1
ATOM 1594 O O . LEU B 1 61 ? -5.746 5.57 7.691 1 94.88 61 LEU B O 1
ATOM 1598 N N . LEU B 1 62 ? -3.812 6.137 6.832 1 96.5 62 LEU B N 1
ATOM 1599 C CA . LEU B 1 62 ? -4.324 7.34 6.184 1 96.5 62 LEU B CA 1
ATOM 1600 C C . LEU B 1 62 ? -5.434 6.996 5.195 1 96.5 62 LEU B C 1
ATOM 1602 O O . LEU B 1 62 ? -6.453 7.684 5.133 1 96.5 62 LEU B O 1
ATOM 1606 N N . GLU B 1 63 ? -5.262 5.906 4.449 1 91.38 63 GLU B N 1
ATOM 1607 C CA . GLU B 1 63 ? -6.211 5.48 3.426 1 91.38 63 GLU B CA 1
ATOM 1608 C C . GLU B 1 63 ? -7.527 5.027 4.047 1 91.38 63 GLU B C 1
ATOM 1610 O O . GLU B 1 63 ? -8.562 5 3.375 1 91.38 63 GLU B O 1
ATOM 1615 N N . LYS B 1 64 ? -7.418 4.652 5.289 1 90.25 64 LYS B N 1
ATOM 1616 C CA . LYS B 1 64 ? -8.602 4.129 5.961 1 90.25 64 LYS B CA 1
ATOM 1617 C C . LYS B 1 64 ? -9.383 5.242 6.652 1 90.25 64 LYS B C 1
ATOM 1619 O O . LYS B 1 64 ? -10.469 5.008 7.188 1 90.25 64 LYS B O 1
ATOM 1624 N N . ARG B 1 65 ? -8.859 6.398 6.562 1 93.25 65 ARG B N 1
ATOM 1625 C CA . ARG B 1 65 ? -9.5 7.523 7.238 1 93.25 65 ARG B CA 1
ATOM 1626 C C . ARG B 1 65 ? -10.461 8.25 6.301 1 93.25 65 ARG B C 1
ATOM 1628 O O . ARG B 1 65 ? -10.594 7.879 5.133 1 93.25 65 ARG B O 1
ATOM 1635 N N . GLY B 1 66 ? -11.133 9.219 6.688 1 90.94 66 GLY B N 1
ATOM 1636 C CA . GLY B 1 66 ? -12.18 9.914 5.957 1 90.94 66 GLY B CA 1
ATOM 1637 C C . GLY B 1 66 ? -11.648 10.812 4.863 1 90.94 66 GLY B C 1
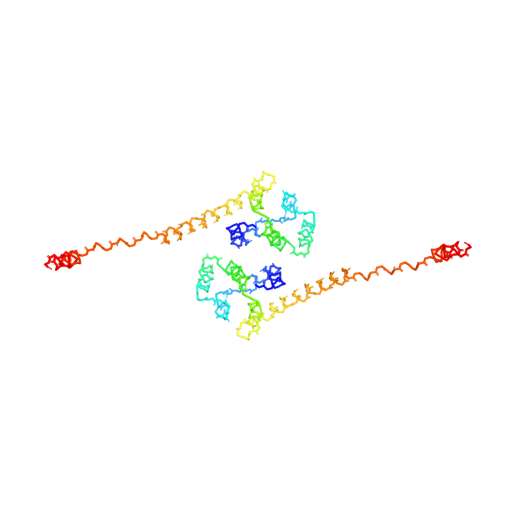ATOM 1638 O O . GLY B 1 66 ? -10.438 10.898 4.652 1 90.94 66 GLY B O 1
ATOM 1639 N N . PRO B 1 67 ? -12.539 11.484 4.152 1 93.94 67 PRO B N 1
ATOM 1640 C CA . PRO B 1 67 ? -12.203 12.281 2.971 1 93.94 67 PRO B CA 1
ATOM 1641 C C . PRO B 1 67 ? -11.328 13.484 3.305 1 93.94 67 PRO B C 1
ATOM 1643 O O . PRO B 1 67 ? -10.672 14.047 2.42 1 93.94 67 PRO B O 1
ATOM 1646 N N . ARG B 1 68 ? -11.312 13.844 4.508 1 94.94 68 ARG B N 1
ATOM 1647 C CA . ARG B 1 68 ? -10.516 15.008 4.875 1 94.94 68 ARG B CA 1
ATOM 1648 C C . ARG B 1 68 ? -9.07 14.625 5.16 1 94.94 68 ARG B C 1
ATOM 1650 O O . ARG B 1 68 ? -8.203 15.492 5.273 1 94.94 68 ARG B O 1
ATOM 1657 N N . ALA B 1 69 ? -8.734 13.375 5.199 1 97.75 69 ALA B N 1
ATOM 1658 C CA . ALA B 1 69 ? -7.418 12.898 5.625 1 97.75 69 ALA B CA 1
ATOM 1659 C C . ALA B 1 69 ? -6.336 13.32 4.637 1 97.75 69 ALA B C 1
ATOM 1661 O O . ALA B 1 69 ? -5.273 13.805 5.035 1 97.75 69 ALA B O 1
ATOM 1662 N N . PHE B 1 70 ? -6.641 13.227 3.363 1 98.25 70 PHE B N 1
ATOM 1663 C CA . PHE B 1 70 ? -5.633 13.539 2.359 1 98.25 70 PHE B CA 1
ATOM 1664 C C . PHE B 1 70 ? -5.34 15.039 2.338 1 98.25 70 PHE B C 1
ATOM 1666 O O . PHE B 1 70 ? -4.184 15.453 2.443 1 98.25 70 PHE B O 1
ATOM 1673 N N . PRO B 1 71 ? -6.359 15.914 2.336 1 97.81 71 PRO B N 1
ATOM 1674 C CA . PRO B 1 71 ? -6.078 17.344 2.408 1 97.81 71 PRO B CA 1
ATOM 1675 C C . PRO B 1 71 ? -5.316 17.734 3.67 1 97.81 71 PRO B C 1
ATOM 1677 O O . PRO B 1 71 ? -4.438 18.609 3.623 1 97.81 71 PRO B O 1
ATOM 1680 N N . GLU B 1 72 ? -5.617 17.141 4.73 1 98.06 72 GLU B N 1
ATOM 1681 C CA . GLU B 1 72 ? -4.902 17.438 5.969 1 98.06 72 GLU B CA 1
ATOM 1682 C C . GLU B 1 72 ? -3.443 17 5.879 1 98.06 72 GLU B C 1
ATOM 1684 O O . GLU B 1 72 ? -2.551 17.688 6.383 1 98.06 72 GLU B O 1
ATOM 1689 N N . PHE B 1 73 ? -3.205 15.828 5.254 1 98.69 73 PHE B N 1
ATOM 1690 C CA . PHE B 1 73 ? -1.857 15.32 5.023 1 98.69 73 PHE B CA 1
ATOM 1691 C C . PHE B 1 73 ? -1.053 16.297 4.176 1 98.69 73 PHE B C 1
ATOM 1693 O O . PHE B 1 73 ? 0.082 16.641 4.52 1 98.69 73 PHE B O 1
ATOM 1700 N N . ILE B 1 74 ? -1.674 16.828 3.197 1 98.44 74 ILE B N 1
ATOM 1701 C CA . ILE B 1 74 ? -1.03 17.781 2.312 1 98.44 74 ILE B CA 1
ATOM 1702 C C . ILE B 1 74 ? -0.712 19.062 3.084 1 98.44 74 ILE B C 1
ATOM 1704 O O . ILE B 1 74 ? 0.383 19.625 2.957 1 98.44 74 ILE B O 1
ATOM 1708 N N . LYS B 1 75 ? -1.675 19.5 3.836 1 98.12 75 LYS B N 1
ATOM 1709 C CA . LYS B 1 75 ? -1.487 20.703 4.645 1 98.12 75 LYS B CA 1
ATOM 1710 C C . LYS B 1 75 ? -0.293 20.562 5.582 1 98.12 75 LYS B C 1
ATOM 1712 O O . LYS B 1 75 ? 0.534 21.469 5.695 1 98.12 75 LYS B O 1
ATOM 1717 N N . VAL B 1 76 ? -0.2 19.391 6.199 1 98 76 VAL B N 1
ATOM 1718 C CA . VAL B 1 76 ? 0.867 19.141 7.16 1 98 76 VAL B CA 1
ATOM 1719 C C . VAL B 1 76 ? 2.211 19.078 6.441 1 98 76 VAL B C 1
ATOM 1721 O O . VAL B 1 76 ? 3.213 19.609 6.934 1 98 76 VAL B O 1
ATOM 1724 N N . LEU B 1 77 ? 2.264 18.469 5.289 1 97.94 77 LEU B N 1
ATOM 1725 C CA . LEU B 1 77 ? 3.5 18.375 4.52 1 97.94 77 LEU B CA 1
ATOM 1726 C C . LEU B 1 77 ? 4.004 19.75 4.129 1 97.94 77 LEU B C 1
ATOM 1728 O O . LEU B 1 77 ? 5.215 19.984 4.043 1 97.94 77 LEU B O 1
ATOM 1732 N N . ASN B 1 78 ? 3.051 20.688 3.988 1 96.44 78 ASN B N 1
ATOM 1733 C CA . ASN B 1 78 ? 3.383 22.031 3.541 1 96.44 78 ASN B CA 1
ATOM 1734 C C . ASN B 1 78 ? 3.738 22.938 4.715 1 96.44 78 ASN B C 1
ATOM 1736 O O . ASN B 1 78 ? 4.254 24.047 4.52 1 96.44 78 ASN B O 1
ATOM 1740 N N . ASP B 1 79 ? 3.484 22.422 5.828 1 94.62 79 ASP B N 1
ATOM 1741 C CA . ASP B 1 79 ? 3.744 23.234 7.012 1 94.62 79 ASP B CA 1
ATOM 1742 C C . ASP B 1 79 ? 5.227 23.578 7.129 1 94.62 79 ASP B C 1
ATOM 1744 O O . ASP B 1 79 ? 6.086 22.719 6.875 1 94.62 79 ASP B O 1
ATOM 1748 N N . ASN B 1 80 ? 5.531 24.719 7.535 1 92.06 80 ASN B N 1
ATOM 1749 C CA . ASN B 1 80 ? 6.898 25.219 7.613 1 92.06 80 ASN B CA 1
ATOM 1750 C C . ASN B 1 80 ? 7.723 24.453 8.641 1 92.06 80 ASN B C 1
ATOM 1752 O O . ASN B 1 80 ? 8.953 24.391 8.547 1 92.06 80 ASN B O 1
ATOM 1756 N N . THR B 1 81 ? 7.109 23.938 9.586 1 91.31 81 THR B N 1
ATOM 1757 C CA . THR B 1 81 ? 7.801 23.172 10.617 1 91.31 81 THR B CA 1
ATOM 1758 C C . THR B 1 81 ? 8.195 21.797 10.094 1 91.31 81 THR B C 1
ATOM 1760 O O . THR B 1 81 ? 9.242 21.266 10.461 1 91.31 81 THR B O 1
ATOM 1763 N N . VAL B 1 82 ? 7.469 21.188 9.18 1 90.56 82 VAL B N 1
ATOM 1764 C CA . VAL B 1 82 ? 7.648 19.844 8.672 1 90.56 82 VAL B CA 1
ATOM 1765 C C . VAL B 1 82 ? 8.531 19.859 7.43 1 90.56 82 VAL B C 1
ATOM 1767 O O . VAL B 1 82 ? 9.391 19 7.254 1 90.56 82 VAL B O 1
ATOM 1770 N N . ARG B 1 83 ? 8.297 20.781 6.559 1 92.12 83 ARG B N 1
ATOM 1771 C CA . ARG B 1 83 ? 9.133 21.109 5.41 1 92.12 83 ARG B CA 1
ATOM 1772 C C . ARG B 1 83 ? 9.188 19.953 4.414 1 92.12 83 ARG B C 1
ATOM 1774 O O . ARG B 1 83 ? 10.273 19.547 3.994 1 92.12 83 ARG B O 1
ATOM 1781 N N . TYR B 1 84 ? 8.117 19.359 4.027 1 96.81 84 TYR B N 1
ATOM 1782 C CA . TYR B 1 84 ? 8.016 18.391 2.941 1 96.81 84 TYR B CA 1
ATOM 1783 C C . TYR B 1 84 ? 7.211 18.969 1.777 1 96.81 84 TYR B C 1
ATOM 1785 O O . TYR B 1 84 ? 6.387 18.266 1.183 1 96.81 84 TYR B O 1
ATOM 1793 N N . GLU B 1 85 ? 7.422 20.219 1.485 1 96.69 85 GLU B N 1
ATOM 1794 C CA . GLU B 1 85 ? 6.648 20.891 0.447 1 96.69 85 GLU B CA 1
ATOM 1795 C C . GLU B 1 85 ? 6.848 20.219 -0.91 1 96.69 85 GLU B C 1
ATOM 1797 O O . GLU B 1 85 ? 5.934 20.188 -1.736 1 96.69 85 GLU B O 1
ATOM 1802 N N . ASP B 1 86 ? 8.047 19.75 -1.188 1 97.12 86 ASP B N 1
ATOM 1803 C CA . ASP B 1 86 ? 8.305 19.078 -2.453 1 97.12 86 ASP B CA 1
ATOM 1804 C C . ASP B 1 86 ? 7.473 17.797 -2.578 1 97.12 86 ASP B C 1
ATOM 1806 O O . ASP B 1 86 ? 6.969 17.484 -3.656 1 97.12 86 ASP B O 1
ATOM 1810 N N . LEU B 1 87 ? 7.43 17.109 -1.53 1 98.06 87 LEU B N 1
ATOM 1811 C CA . LEU B 1 87 ? 6.617 15.898 -1.523 1 98.06 87 LEU B CA 1
ATOM 1812 C C . LEU B 1 87 ? 5.141 16.234 -1.712 1 98.06 87 LEU B C 1
ATOM 1814 O O . LEU B 1 87 ? 4.441 15.555 -2.469 1 98.06 87 LEU B O 1
ATOM 1818 N N . ALA B 1 88 ? 4.648 17.25 -0.985 1 98.12 88 ALA B N 1
ATOM 1819 C CA . ALA B 1 88 ? 3.268 17.703 -1.158 1 98.12 88 ALA B CA 1
ATOM 1820 C C . ALA B 1 88 ? 2.979 18.047 -2.619 1 98.12 88 ALA B C 1
ATOM 1822 O O . ALA B 1 88 ? 1.938 17.656 -3.154 1 98.12 88 ALA B O 1
ATOM 1823 N N . PHE B 1 89 ? 3.918 18.734 -3.178 1 97.88 89 PHE B N 1
ATOM 1824 C CA . PHE B 1 89 ? 3.787 19.141 -4.574 1 97.88 89 PHE B CA 1
ATOM 1825 C C . PHE B 1 89 ? 3.699 17.906 -5.477 1 97.88 89 PHE B C 1
ATOM 1827 O O . PHE B 1 89 ? 2.867 17.859 -6.387 1 97.88 89 PHE B O 1
ATOM 1834 N N . GLU B 1 90 ? 4.504 16.938 -5.273 1 97.31 90 GLU B N 1
ATOM 1835 C CA . GLU B 1 90 ? 4.5 15.711 -6.066 1 97.31 90 GLU B CA 1
ATOM 1836 C C . GLU B 1 90 ? 3.164 14.984 -5.949 1 97.31 90 GLU B C 1
ATOM 1838 O O . GLU B 1 90 ? 2.645 14.461 -6.941 1 97.31 90 GLU B O 1
ATOM 1843 N N . LEU B 1 91 ? 2.635 14.93 -4.777 1 98 91 LEU B N 1
ATOM 1844 C CA . LEU B 1 91 ? 1.356 14.258 -4.555 1 98 91 LEU B CA 1
ATOM 1845 C C . LEU B 1 91 ? 0.224 15.016 -5.246 1 98 91 LEU B C 1
ATOM 1847 O O . LEU B 1 91 ? -0.645 14.398 -5.871 1 98 91 LEU B O 1
ATOM 1851 N N . GLN B 1 92 ? 0.258 16.281 -5.113 1 97.69 92 GLN B N 1
ATOM 1852 C CA . GLN B 1 92 ? -0.77 17.109 -5.738 1 97.69 92 GLN B CA 1
ATOM 1853 C C . GLN B 1 92 ? -0.691 17.031 -7.258 1 97.69 92 GLN B C 1
ATOM 1855 O O . GLN B 1 92 ? -1.717 17.062 -7.941 1 97.69 92 GLN B O 1
ATOM 1860 N N . ASN B 1 93 ? 0.502 17.016 -7.797 1 97.31 93 ASN B N 1
ATOM 1861 C CA . ASN B 1 93 ? 0.663 16.844 -9.234 1 97.31 93 ASN B CA 1
ATOM 1862 C C . ASN B 1 93 ? 0.107 15.5 -9.703 1 97.31 93 ASN B C 1
ATOM 1864 O O . ASN B 1 93 ? -0.477 15.406 -10.781 1 97.31 93 ASN B O 1
ATOM 1868 N N . GLU B 1 94 ? 0.402 14.484 -8.938 1 96.31 94 GLU B N 1
ATOM 1869 C CA . GLU B 1 94 ? -0.168 13.188 -9.266 1 96.31 94 GLU B CA 1
ATOM 1870 C C . GLU B 1 94 ? -1.693 13.234 -9.281 1 96.31 94 GLU B C 1
ATOM 1872 O O . GLU B 1 94 ? -2.334 12.617 -10.133 1 96.31 94 GLU B O 1
ATOM 1877 N N . GLU B 1 95 ? -2.293 13.914 -8.32 1 96.31 95 GLU B N 1
ATOM 1878 C CA . GLU B 1 95 ? -3.744 14.062 -8.273 1 96.31 95 GLU B CA 1
ATOM 1879 C C . GLU B 1 95 ? -4.266 14.742 -9.539 1 96.31 95 GLU B C 1
ATOM 1881 O O . GLU B 1 95 ? -5.273 14.32 -10.109 1 96.31 95 GLU B O 1
ATOM 1886 N N . ARG B 1 96 ? -3.613 15.812 -9.898 1 96 96 ARG B N 1
ATOM 1887 C CA . ARG B 1 96 ? -3.998 16.547 -11.094 1 96 96 ARG B CA 1
ATOM 1888 C C . ARG B 1 96 ? -3.938 15.656 -12.328 1 96 96 ARG B C 1
ATOM 1890 O O . ARG B 1 96 ? -4.832 15.703 -13.18 1 96 96 ARG B O 1
ATOM 1897 N N . ARG B 1 97 ? -2.852 14.914 -12.438 1 94.5 97 ARG B N 1
ATOM 1898 C CA . ARG B 1 97 ? -2.688 14 -13.562 1 94.5 97 ARG B CA 1
ATOM 1899 C C . ARG B 1 97 ? -3.83 12.992 -13.625 1 94.5 97 ARG B C 1
ATOM 1901 O O . ARG B 1 97 ? -4.41 12.773 -14.688 1 94.5 97 ARG B O 1
ATOM 1908 N N . LEU B 1 98 ? -4.18 12.445 -12.547 1 92.44 98 LEU B N 1
ATOM 1909 C CA . LEU B 1 98 ? -5.227 11.438 -12.477 1 92.44 98 LEU B CA 1
ATOM 1910 C C . LEU B 1 98 ? -6.59 12.047 -12.781 1 92.44 98 LEU B C 1
ATOM 1912 O O . LEU B 1 98 ? -7.438 11.398 -13.406 1 92.44 98 LEU B O 1
ATOM 1916 N N . ARG B 1 99 ? -6.82 13.211 -12.289 1 92.06 99 ARG B N 1
ATOM 1917 C CA . ARG B 1 99 ? -8.078 13.898 -12.555 1 92.06 99 ARG B CA 1
ATOM 1918 C C . ARG B 1 99 ? -8.211 14.258 -14.031 1 92.06 99 ARG B C 1
ATOM 1920 O O . ARG B 1 99 ? -9.305 14.227 -14.594 1 92.06 99 ARG B O 1
ATOM 1927 N N . GLY B 1 100 ? -7.098 14.727 -14.57 1 86.31 100 GLY B N 1
ATOM 1928 C CA . GLY B 1 100 ? -7.109 15.008 -15.992 1 86.31 100 GLY B CA 1
ATOM 1929 C C . GLY B 1 100 ? -7.406 13.781 -16.844 1 86.31 100 GLY B C 1
ATOM 1930 O O . GLY B 1 100 ? -8.133 13.867 -17.828 1 86.31 100 GLY B O 1
ATOM 1931 N N . GLN B 1 101 ? -6.828 12.703 -16.5 1 75.31 101 GLN B N 1
ATOM 1932 C CA . GLN B 1 101 ? -7.082 11.438 -17.188 1 75.31 101 GLN B CA 1
ATOM 1933 C C . GLN B 1 101 ? -8.539 11.016 -17.031 1 75.31 101 GLN B C 1
ATOM 1935 O O . GLN B 1 101 ? -9.133 10.477 -17.969 1 75.31 101 GLN B O 1
ATOM 1940 N N . SER B 1 102 ? -9.039 11.219 -15.859 1 71 102 SER B N 1
ATOM 1941 C CA . SER B 1 102 ? -10.445 10.891 -15.625 1 71 102 SER B CA 1
ATOM 1942 C C . SER B 1 102 ? -11.367 11.75 -16.484 1 71 102 SER B C 1
ATOM 1944 O O . SER B 1 102 ? -12.359 11.258 -17.016 1 71 102 SER B O 1
ATOM 1946 N N . ASP B 1 103 ? -11.031 12.938 -16.562 1 67.56 103 ASP B N 1
ATOM 1947 C CA . ASP B 1 103 ? -11.805 13.852 -17.391 1 67.56 103 ASP B CA 1
ATOM 1948 C C . ASP B 1 103 ? -11.711 13.469 -18.875 1 67.56 103 ASP B C 1
ATOM 1950 O O . ASP B 1 103 ? -12.688 13.578 -19.609 1 67.56 103 ASP B O 1
ATOM 1954 N N . MET B 1 104 ? -10.578 13.086 -19.234 1 61.41 104 MET B N 1
ATOM 1955 C CA . MET B 1 104 ? -10.383 12.656 -20.625 1 61.41 104 MET B CA 1
ATOM 1956 C C . MET B 1 104 ? -11.18 11.383 -20.906 1 61.41 104 MET B C 1
ATOM 1958 O O . MET B 1 104 ? -11.781 11.258 -21.984 1 61.41 104 MET B O 1
ATOM 1962 N N . LYS B 1 105 ? -11.109 10.492 -20.031 1 58.38 105 LYS B N 1
ATOM 1963 C CA . LYS B 1 105 ? -11.883 9.266 -20.203 1 58.38 105 LYS B CA 1
ATOM 1964 C C . LYS B 1 105 ? -13.383 9.562 -20.234 1 58.38 105 LYS B C 1
ATOM 1966 O O . LYS B 1 105 ? -14.117 8.953 -21.016 1 58.38 105 LYS B O 1
ATOM 1971 N N . ARG B 1 106 ? -13.812 10.414 -19.406 1 58.84 106 ARG B N 1
ATOM 1972 C CA . ARG B 1 106 ? -15.211 10.828 -19.406 1 58.84 106 ARG B CA 1
ATOM 1973 C C . ARG B 1 106 ? -15.562 11.539 -20.719 1 58.84 106 ARG B C 1
ATOM 1975 O O . ARG B 1 106 ? -16.641 11.32 -21.281 1 58.84 106 ARG B O 1
ATOM 1982 N N . ALA B 1 107 ? -14.734 12.422 -21.078 1 59.91 107 ALA B N 1
ATOM 1983 C CA . ALA B 1 107 ? -14.969 13.148 -22.312 1 59.91 107 ALA B CA 1
ATOM 1984 C C . ALA B 1 107 ? -15 12.195 -23.516 1 59.91 107 ALA B C 1
ATOM 1986 O O . ALA B 1 107 ? -15.797 12.383 -24.438 1 59.91 107 ALA B O 1
ATOM 1987 N N . ARG B 1 108 ? -14.133 11.25 -23.562 1 53.38 108 ARG B N 1
ATOM 1988 C CA . ARG B 1 108 ? -14.109 10.273 -24.641 1 53.38 108 ARG B CA 1
ATOM 1989 C C . ARG B 1 108 ? -15.359 9.406 -24.625 1 53.38 108 ARG B C 1
ATOM 1991 O O . ARG B 1 108 ? -15.797 8.914 -25.672 1 53.38 108 ARG B O 1
ATOM 1998 N N . GLY B 1 109 ? -15.742 9.109 -23.406 1 54.5 109 GLY B N 1
ATOM 1999 C CA . GLY B 1 109 ? -16.984 8.367 -23.297 1 54.5 109 GLY B CA 1
ATOM 2000 C C . GLY B 1 109 ? -18.188 9.133 -23.812 1 54.5 109 GLY B C 1
ATOM 2001 O O . GLY B 1 109 ? -19.266 8.57 -23.984 1 54.5 109 GLY B O 1
ATOM 2002 N N . LEU B 1 110 ? -18.156 10.414 -23.625 1 53.5 110 LEU B N 1
ATOM 2003 C CA . LEU B 1 110 ? -19.219 11.258 -24.125 1 53.5 110 LEU B CA 1
ATOM 2004 C C . LEU B 1 110 ? -19.109 11.445 -25.641 1 53.5 110 LEU B C 1
ATOM 2006 O O . LEU B 1 110 ? -19.109 12.57 -26.125 1 53.5 110 LEU B O 1
ATOM 2010 N N . SER B 1 111 ? -18.547 10.547 -26.297 1 53.09 111 SER B N 1
ATOM 2011 C CA . SER B 1 111 ? -18.641 10.711 -27.75 1 53.09 111 SER B CA 1
ATOM 2012 C C . SER B 1 111 ? -20.031 11.18 -28.172 1 53.09 111 SER B C 1
ATOM 2014 O O . SER B 1 111 ? -21.047 10.664 -27.688 1 53.09 111 SER B O 1
ATOM 2016 N N . PRO B 1 112 ? -20.109 12.352 -28.719 1 52.06 112 PRO B N 1
ATOM 2017 C CA . PRO B 1 112 ? -21.391 12.867 -29.172 1 52.06 112 PRO B CA 1
ATOM 2018 C C . PRO B 1 112 ? -22.234 11.812 -29.891 1 52.06 112 PRO B C 1
ATOM 2020 O O . PRO B 1 112 ? -21.672 10.883 -30.484 1 52.06 112 PRO B O 1
ATOM 2023 N N . PRO B 1 113 ? -23.422 11.57 -29.484 1 53.69 113 PRO B N 1
ATOM 2024 C CA . PRO B 1 113 ? -24.266 10.641 -30.234 1 53.69 113 PRO B CA 1
ATOM 2025 C C . PRO B 1 113 ? -24.078 10.766 -31.75 1 53.69 113 PRO B C 1
ATOM 2027 O O . PRO B 1 113 ? -23.766 11.844 -32.25 1 53.69 113 PRO B O 1
ATOM 2030 N N . ALA B 1 114 ? -23.75 9.695 -32.438 1 54.16 114 ALA B N 1
ATOM 2031 C CA . ALA B 1 114 ? -23.641 9.672 -33.906 1 54.16 114 ALA B CA 1
ATOM 2032 C C . ALA B 1 114 ? -24.719 10.539 -34.531 1 54.16 114 ALA B C 1
ATOM 2034 O O . ALA B 1 114 ? -25.828 10.656 -34 1 54.16 114 ALA B O 1
ATOM 2035 N N . PRO B 1 115 ? -24.328 11.539 -35.25 1 51.47 115 PRO B N 1
ATOM 2036 C CA . PRO B 1 115 ? -25.375 12.336 -35.906 1 51.47 115 PRO B CA 1
ATOM 2037 C C . PRO B 1 115 ? -26.516 11.484 -36.438 1 51.47 115 PRO B C 1
ATOM 2039 O O . PRO B 1 115 ? -26.281 10.422 -37.031 1 51.47 115 PRO B O 1
ATOM 2042 N N . LYS B 1 116 ? -27.609 11.625 -35.906 1 50.41 116 LYS B N 1
ATOM 2043 C CA . LYS B 1 116 ? -28.75 10.891 -36.438 1 50.41 116 LYS B CA 1
ATOM 2044 C C . LYS B 1 116 ? -28.719 10.898 -37.969 1 50.41 116 LYS B C 1
ATOM 2046 O O . LYS B 1 116 ? -28.484 11.938 -38.594 1 50.41 116 LYS B O 1
ATOM 2051 N N . GLU B 1 117 ? -28.359 9.797 -38.625 1 51.62 117 GLU B N 1
ATOM 2052 C CA . GLU B 1 117 ? -28.344 9.656 -40.062 1 51.62 117 GLU B CA 1
ATOM 2053 C C . GLU B 1 117 ? -29.5 10.398 -40.719 1 51.62 117 GLU B C 1
ATOM 2055 O O . GLU B 1 117 ? -30.641 10.32 -40.219 1 51.62 117 GLU B O 1
ATOM 2060 N N . PRO B 1 118 ? -29.281 11.477 -41.469 1 50.59 118 PRO B N 1
ATOM 2061 C CA . PRO B 1 118 ? -30.406 12.164 -42.094 1 50.59 118 PRO B CA 1
ATOM 2062 C C . PRO B 1 118 ? -31.391 11.195 -42.75 1 50.59 118 PRO B C 1
ATOM 2064 O O . PRO B 1 118 ? -31 10.117 -43.219 1 50.59 118 PRO B O 1
ATOM 2067 N N . MET B 1 119 ? -32.625 11.062 -42.25 1 52.59 119 MET B N 1
ATOM 2068 C CA . MET B 1 119 ? -33.688 10.258 -42.844 1 52.59 119 MET B CA 1
ATOM 2069 C C . MET B 1 119 ? -33.625 10.32 -44.375 1 52.59 119 MET B C 1
ATOM 2071 O O . MET B 1 119 ? -33.562 11.398 -44.969 1 52.59 119 MET B O 1
ATOM 2075 N N . THR B 1 120 ? -33.031 9.391 -45.031 1 54.03 120 THR B N 1
ATOM 2076 C CA . THR B 1 120 ? -32.969 9.328 -46.469 1 54.03 120 THR B CA 1
ATOM 2077 C C . THR B 1 120 ? -34.312 9.672 -47.094 1 54.03 120 THR B C 1
ATOM 2079 O O . THR B 1 120 ? -35.375 9.484 -46.469 1 54.03 120 THR B O 1
ATOM 2082 N N . GLU B 1 121 ? -34.312 10.5 -48.156 1 56.75 121 GLU B N 1
ATOM 2083 C CA . GLU B 1 121 ? -35.469 10.969 -48.938 1 56.75 121 GLU B CA 1
ATOM 2084 C C . GLU B 1 121 ? -36.406 9.82 -49.25 1 56.75 121 GLU B C 1
ATOM 2086 O O . GLU B 1 121 ? -37.625 10.039 -49.406 1 56.75 121 GLU B O 1
ATOM 2091 N N . GLU B 1 122 ? -35.812 8.609 -49.406 1 57.5 122 GLU B N 1
ATOM 2092 C CA . GLU B 1 122 ? -36.656 7.504 -49.812 1 57.5 122 GLU B CA 1
ATOM 2093 C C . GLU B 1 122 ? -37.656 7.117 -48.719 1 57.5 122 GLU B C 1
ATOM 2095 O O . GLU B 1 122 ? -38.781 6.715 -49 1 57.5 122 GLU B O 1
ATOM 2100 N N . GLU B 1 123 ? -37.219 7.277 -47.531 1 55.94 123 GLU B N 1
ATOM 2101 C CA . GLU B 1 123 ? -38.125 6.898 -46.469 1 55.94 123 GLU B CA 1
ATOM 2102 C C . GLU B 1 123 ? -39.188 7.973 -46.25 1 55.94 123 GLU B C 1
ATOM 2104 O O . GLU B 1 123 ? -40.344 7.668 -45.875 1 55.94 123 GLU B O 1
ATOM 2109 N N . SER B 1 124 ? -38.75 9.273 -46.562 1 53.72 124 SER B N 1
ATOM 2110 C CA . SER B 1 124 ? -39.719 10.352 -46.531 1 53.72 124 SER B CA 1
ATOM 2111 C C . SER B 1 124 ? -40.781 10.148 -47.625 1 53.72 124 SER B C 1
ATOM 2113 O O . SER B 1 124 ? -41.969 10.484 -47.406 1 53.72 124 SER B O 1
ATOM 2115 N N . ARG B 1 125 ? -40.344 9.68 -48.781 1 50.53 125 ARG B N 1
ATOM 2116 C CA . ARG B 1 125 ? -41.219 9.414 -49.906 1 50.53 125 ARG B CA 1
ATOM 2117 C C . ARG B 1 125 ? -42.156 8.242 -49.594 1 50.53 125 ARG B C 1
ATOM 2119 O O . ARG B 1 125 ? -43.312 8.227 -50.031 1 50.53 125 ARG B O 1
ATOM 2126 N N . ALA B 1 126 ? -41.594 7.234 -48.938 1 54.28 126 ALA B N 1
ATOM 2127 C CA . ALA B 1 126 ? -42.406 6.047 -48.656 1 54.28 126 ALA B CA 1
ATOM 2128 C C . ALA B 1 126 ? -43.562 6.363 -47.688 1 54.28 126 ALA B C 1
ATOM 2130 O O . ALA B 1 126 ? -44.656 5.82 -47.812 1 54.28 126 ALA B O 1
ATOM 2131 N N . ILE B 1 127 ? -43.188 7.246 -46.781 1 55.66 127 ILE B N 1
ATOM 2132 C CA . ILE B 1 127 ? -44.25 7.629 -45.875 1 55.66 127 ILE B CA 1
ATOM 2133 C C . ILE B 1 127 ? -45.281 8.484 -46.625 1 55.66 127 ILE B C 1
ATOM 2135 O O . ILE B 1 127 ? -46.469 8.398 -46.344 1 55.66 127 ILE B O 1
ATOM 2139 N N . HIS B 1 128 ? -44.719 9.289 -47.562 1 54.06 128 HIS B N 1
ATOM 2140 C CA . HIS B 1 128 ? -45.656 10.086 -48.344 1 54.06 128 HIS B CA 1
ATOM 2141 C C . HIS B 1 128 ? -46.562 9.195 -49.219 1 54.06 128 HIS B C 1
ATOM 2143 O O . HIS B 1 128 ? -47.688 9.531 -49.5 1 54.06 128 HIS B O 1
ATOM 2149 N N . HIS B 1 129 ? -45.969 8.102 -49.75 1 54.09 129 HIS B N 1
ATOM 2150 C CA . HIS B 1 129 ? -46.75 7.238 -50.625 1 54.09 129 HIS B CA 1
ATOM 2151 C C . HIS B 1 129 ? -47.812 6.488 -49.812 1 54.09 129 HIS B C 1
ATOM 2153 O O . HIS B 1 129 ? -48.906 6.191 -50.344 1 54.09 129 HIS B O 1
ATOM 2159 N N . LEU B 1 130 ? -47.438 6.164 -48.562 1 51.06 130 LEU B N 1
ATOM 2160 C CA . LEU B 1 130 ? -48.469 5.441 -47.812 1 51.06 130 LEU B CA 1
ATOM 2161 C C . LEU B 1 130 ? -49.656 6.344 -47.5 1 51.06 130 LEU B C 1
ATOM 2163 O O . LEU B 1 130 ? -50.781 5.875 -47.469 1 51.06 130 LEU B O 1
ATOM 2167 N N . HIS B 1 131 ? -49.281 7.668 -47.312 1 49.62 131 HIS B N 1
ATOM 2168 C CA . HIS B 1 131 ? -50.406 8.539 -47.031 1 49.62 131 HIS B CA 1
ATOM 2169 C C . HIS B 1 131 ? -51.344 8.641 -48.25 1 49.62 131 HIS B C 1
ATOM 2171 O O . HIS B 1 131 ? -52.531 8.883 -48.094 1 49.62 131 HIS B O 1
ATOM 2177 N N . HIS B 1 132 ? -50.75 8.461 -49.438 1 50.44 132 HIS B N 1
ATOM 2178 C CA . HIS B 1 132 ? -51.625 8.68 -50.562 1 50.44 132 HIS B CA 1
ATOM 2179 C C . HIS B 1 132 ? -52.625 7.543 -50.75 1 50.44 132 HIS B C 1
ATOM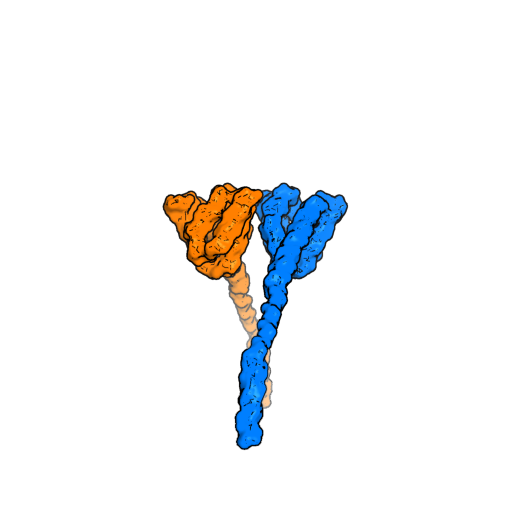 2181 O O . HIS B 1 132 ? -53.656 7.695 -51.406 1 50.44 132 HIS B O 1
ATOM 2187 N N . ILE B 1 133 ? -52.25 6.352 -50.25 1 48.28 133 ILE B N 1
ATOM 2188 C CA . ILE B 1 133 ? -53.188 5.293 -50.594 1 48.28 133 ILE B CA 1
ATOM 2189 C C . ILE B 1 133 ? -54.469 5.477 -49.812 1 48.28 133 ILE B C 1
ATOM 2191 O O . ILE B 1 133 ? -55.531 5.02 -50.25 1 48.28 133 ILE B O 1
ATOM 2195 N N . GLN B 1 134 ? -54.344 6.051 -48.594 1 43.88 134 GLN B N 1
ATOM 2196 C CA . GLN B 1 134 ? -55.594 5.961 -47.812 1 43.88 134 GLN B CA 1
ATOM 2197 C C . GLN B 1 134 ? -56.656 6.93 -48.375 1 43.88 134 GLN B C 1
ATOM 2199 O O . GLN B 1 134 ? -57.812 6.906 -47.938 1 43.88 134 GLN B O 1
ATOM 2204 N N . LEU B 1 135 ? -56.156 7.945 -49.031 1 41.5 135 LEU B N 1
ATOM 2205 C CA . LEU B 1 135 ? -57.25 8.852 -49.375 1 41.5 135 LEU B CA 1
ATOM 2206 C C . LEU B 1 135 ? -58.094 8.312 -50.531 1 41.5 135 LEU B C 1
ATOM 2208 O O . LEU B 1 135 ? -59.156 8.828 -50.844 1 41.5 135 LEU B O 1
ATOM 2212 N N . PHE B 1 136 ? -57.719 7.203 -51.156 1 32.59 136 PHE B N 1
ATOM 2213 C CA . PHE B 1 136 ? -58.812 6.863 -52.062 1 32.59 136 PHE B CA 1
ATOM 2214 C C . PHE B 1 136 ? -59.844 5.977 -51.375 1 32.59 136 PHE B C 1
ATOM 2216 O O . PHE B 1 136 ? -59.5 5.164 -50.531 1 32.59 136 PHE B O 1
#

=== Feature glossary ===
Legend for the data blocks above and below:

— What the protein is —

The amino-acid sequence is the protein's primary structure: the linear order of residues from the N-terminus to the C-terminus, written in one-letter code. Everything else here — the 3D coordinates, the secondary structure, the domain annotations — is ultimately a consequence of this string.

Database cross-references. InterPro integrates a dozen domain/family signature databases into unified entries with residue-range hits. GO terms attach function/process/location labels with evidence codes. CATH codes position the fold in a four-level structural taxonomy. Organism is the NCBI-taxonomy species name.

— Where its atoms are —

The mmCIF block holds the 3D Cartesian coordinates of each backbone atom (N, Cα, C, O) in ångströms. mmCIF is the PDB's canonical archive format — a tagged-loop text representation of the atomic model.

The six renders are orthographic views along the three Cartesian axes in both directions. Representation (cartoon, sticks, or surface) and color scheme (sequence-rainbow or by-chain) vary across proteins so the training set covers all the common visualization conventions.

— Local backbone conformation —

Secondary structure is the local, repeating backbone conformation. DSSP classifies it into eight states by reading the hydrogen-bond network: three helix types (H, G, I), two β types (E, B), two non-regular types (T, S), and unstructured coil (-).

SS3 is a coarse helix/strand/coil call (letters a/b/c) made by the P-SEA algorithm from inter-Cα distances and dihedrals. It is less detailed than DSSP but needs only Cα positions.

Backbone dihedral angles. Every residue except chain termini has a φ (preceding-C → N → Cα → C) and a ψ (N → Cα → C → next-N). They are reported in degrees following the IUPAC sign convention. Secondary structure is essentially a statement about which (φ, ψ) basin each residue occupies.

— Global shape and packing —

The geometric summary reports three shape descriptors. Rg (radius of gyration) measures how spread out the Cα atoms are about their centre of mass; compact globular proteins have small Rg, elongated or unfolded ones large. Cα contacts (<8 Å, |i−j|>4) count long-range residue pairs in spatial proximity — high for tightly packed folds, near zero for rods or random coil. The bounding-box extents give the protein's footprint along x, y, z in Å.

Solvent accessibility: the surface area of each residue that a 1.4 Å water probe can touch, in Å². When only backbone atoms are present the absolute values are lower than full-atom SASA (side chains contribute most of the area) and are flagged as backbone-only.

Plot images: a contact map (which residues are close in 3D, as an N×N binary image), a Ramachandran scatter (backbone torsion angles, revealing secondary-structure composition at a glance), and — for AlphaFold structures — a PAE heatmap (pairwise prediction confidence).

— Structural neighborhood —

Foldseek's 3Di representation compresses backbone geometry into a per-residue letter drawn from a learned twenty-state alphabet. It captures the tertiary interaction pattern around each residue — which residues are packed against it in space, regardless of where they are in sequence.

Structural nearest neighbors (via Foldseek easy-search vs the PDB). Reported per hit: target PDB id, E-value, and alignment TM-score. A TM-score above ~0.5 is the conventional threshold for 'same fold'.

— Confidence and disorder —

pLDDT (predicted Local Distance Difference Test) is AlphaFold's per-residue confidence score, ranging from 0 to 100. Values above 90 indicate high confidence (typically well-packed cores); 70–90 is confident; 50–70 low confidence; below 50 usually means the region is disordered or the prediction is unreliable there. AlphaFold stores pLDDT in the mmCIF B-factor column.

For experimental (PDB) structures, the B-factor (temperature factor) quantifies the positional spread of each atom in the crystal — a combination of thermal vibration and static disorder — in units of Å². High B-factors mark flexible loops or poorly resolved regions; low B-factors mark the rigid, well-ordered core.

Predicted Aligned Error (PAE) is an AlphaFold confidence matrix: entry (i, j) is the expected error in the position of residue j, in ångströms, when the prediction is superimposed on the true structure at residue i. Low PAE within a block of residues means that block is internally rigid and well-predicted; high PAE between two blocks means their relative placement is uncertain even if each block individually is confident.